Protein AF-A0A1F8LY99-F1 (afdb_monomer_lite)

Radius of gyration: 20.12 Å; chains: 1; bounding box: 48×46×50 Å

Sequence (246 aa):
MNGVFTAYDRILDEIADFYQKLNTPIHYPDGMVVVIDTIYWGRVRHYSSFMNAIPHLKIQGIEKFSQLLEASRTPGRMKKLAQQTGISAEVLRILKHDIEQWLPKNVALSLLEPIQKYKEHIDQLTHFGIIDQLQMISMGQTPLARDALAQQTGIPFSSIAEIVKCCDFYRTGTNLSHIRSRIYYEMGLDTWQKWADSTAEGIIAKFADYVHIHNLETVRLIPWPREVRNGIEWARLHLGIFKVEW

pLDDT: mean 93.56, std 6.12, range [52.03, 98.56]

Secondary structure (DSSP, 8-state):
--HHHHHH--BGGGHHHHHHHHHS-EE-TTS-EE--TT-SS--GGGHHHHHHHHHHHHHTT--BHHHHHHHHSSHHHHHHHHHHH---HHHHHHHHHHHHHHSPPP-BGGG-GGGGGGHHHHHHHHHTT--BHHHHHHHSSSHHHHHHHHHHH---HHHHHHHHHHHHHTTT---TT-HHHHHHHHTT--SHHHHHTS-HHHHHHHHHHHHHHTT-TTS--PPPHHHHHHHHHHHHHHHTTSPPP-

Structure (mmCIF, N/CA/C/O backbone):
data_AF-A0A1F8LY99-F1
#
_entry.id   AF-A0A1F8LY99-F1
#
loop_
_atom_site.group_PDB
_atom_site.id
_atom_site.type_symbol
_atom_site.label_atom_id
_atom_site.label_alt_id
_atom_site.label_comp_id
_atom_site.label_asym_id
_atom_site.label_entity_id
_atom_site.label_seq_id
_atom_site.pdbx_PDB_ins_code
_atom_site.Cartn_x
_atom_site.Cartn_y
_atom_site.Cartn_z
_atom_site.occupancy
_atom_site.B_iso_or_equiv
_atom_site.auth_seq_id
_atom_site.auth_comp_id
_atom_site.auth_asym_id
_atom_site.auth_atom_id
_atom_site.pdbx_PDB_model_num
ATOM 1 N N . MET A 1 1 ? -9.019 -16.131 -1.651 1.00 52.03 1 MET A N 1
ATOM 2 C CA . MET A 1 1 ? -8.826 -15.212 -0.504 1.00 52.03 1 MET A CA 1
ATOM 3 C C . MET A 1 1 ? -7.647 -14.314 -0.845 1.00 52.03 1 MET A C 1
ATOM 5 O O . MET A 1 1 ? -6.666 -14.830 -1.359 1.00 52.03 1 MET A O 1
ATOM 9 N N . ASN A 1 2 ? -7.760 -12.997 -0.677 1.00 82.69 2 ASN A N 1
ATOM 10 C CA . ASN A 1 2 ? -6.724 -12.050 -1.098 1.00 82.69 2 ASN A CA 1
ATOM 11 C C . ASN A 1 2 ? -5.617 -11.982 -0.030 1.00 82.69 2 ASN A C 1
ATOM 13 O O . ASN A 1 2 ? -5.828 -11.400 1.038 1.00 82.69 2 ASN A O 1
ATOM 17 N N . GLY A 1 3 ? -4.475 -12.627 -0.293 1.00 86.75 3 GLY A N 1
ATOM 18 C CA . GLY A 1 3 ? -3.369 -12.730 0.664 1.00 86.75 3 GLY A CA 1
ATOM 19 C C . GLY A 1 3 ? -2.783 -11.370 1.036 1.00 86.75 3 GLY A C 1
ATOM 20 O O . GLY A 1 3 ? -2.481 -11.137 2.205 1.00 86.75 3 GLY A O 1
ATOM 21 N N . VAL A 1 4 ? -2.729 -10.440 0.076 1.00 90.88 4 VAL A N 1
ATOM 22 C CA . VAL A 1 4 ? -2.263 -9.071 0.323 1.00 90.88 4 VAL A CA 1
ATOM 23 C C . VAL A 1 4 ? -3.212 -8.358 1.275 1.00 90.88 4 VAL A C 1
ATOM 25 O O . VAL A 1 4 ? -2.774 -7.933 2.331 1.00 90.88 4 VAL A O 1
ATOM 28 N N . PHE A 1 5 ? -4.512 -8.280 0.978 1.00 93.38 5 PHE A N 1
ATOM 29 C CA . PHE A 1 5 ? -5.468 -7.608 1.871 1.00 93.38 5 PHE A CA 1
ATOM 30 C C . PHE A 1 5 ? -5.433 -8.197 3.290 1.00 93.38 5 PHE A C 1
ATOM 32 O O . PHE A 1 5 ? -5.402 -7.460 4.272 1.00 93.38 5 PHE A O 1
ATOM 39 N N . THR A 1 6 ? -5.353 -9.527 3.395 1.00 93.81 6 THR A N 1
ATOM 40 C CA . THR A 1 6 ? -5.281 -10.235 4.683 1.00 93.81 6 THR A CA 1
ATOM 41 C C . THR A 1 6 ? -4.052 -9.830 5.501 1.00 93.81 6 THR A C 1
ATOM 43 O O . THR A 1 6 ? -4.165 -9.677 6.712 1.00 93.81 6 THR A O 1
ATOM 46 N N . ALA A 1 7 ? -2.899 -9.609 4.862 1.00 93.88 7 ALA A N 1
ATOM 47 C CA . ALA A 1 7 ? -1.680 -9.171 5.545 1.00 93.88 7 ALA A CA 1
ATOM 48 C C . ALA A 1 7 ? -1.777 -7.736 6.106 1.00 93.88 7 ALA A C 1
ATOM 50 O O . ALA A 1 7 ? -1.091 -7.398 7.068 1.00 93.88 7 ALA A O 1
ATOM 51 N N . TYR A 1 8 ? -2.628 -6.887 5.523 1.00 94.12 8 TYR A N 1
ATOM 52 C CA . TYR A 1 8 ? -2.838 -5.504 5.974 1.00 94.12 8 TYR A CA 1
ATOM 53 C C . TYR A 1 8 ? -3.960 -5.387 7.001 1.00 94.12 8 TYR A C 1
ATOM 55 O O . TYR A 1 8 ? -3.977 -4.427 7.776 1.00 94.12 8 TYR A O 1
ATOM 63 N N . ASP A 1 9 ? -4.885 -6.348 6.998 1.00 95.88 9 ASP A N 1
ATOM 64 C CA . ASP A 1 9 ? -6.026 -6.422 7.900 1.00 95.88 9 ASP A CA 1
ATOM 65 C C . ASP A 1 9 ? -5.617 -6.923 9.293 1.00 95.88 9 ASP A C 1
ATOM 67 O O . ASP A 1 9 ? -5.847 -8.074 9.679 1.00 95.88 9 ASP A O 1
ATOM 71 N N . ARG A 1 10 ? -4.964 -6.023 10.031 1.00 94.69 10 ARG A N 1
ATOM 72 C CA . ARG A 1 10 ? -4.451 -6.250 11.383 1.00 94.69 10 ARG A CA 1
ATOM 73 C C . ARG A 1 10 ? -5.569 -6.459 12.397 1.00 94.69 10 ARG A C 1
ATOM 75 O O . ARG A 1 10 ? -6.692 -5.971 12.236 1.00 94.69 10 ARG A O 1
ATOM 82 N N . ILE A 1 11 ? -5.223 -7.145 13.481 1.00 96.75 11 ILE A N 1
ATOM 83 C CA . ILE A 1 11 ? -6.073 -7.230 14.668 1.00 96.75 11 ILE A CA 1
ATOM 84 C C . ILE A 1 11 ? -6.040 -5.904 15.441 1.00 96.75 11 ILE A C 1
ATOM 86 O O . ILE A 1 11 ? -5.027 -5.208 15.469 1.00 96.75 11 ILE A O 1
ATOM 90 N N . LEU A 1 12 ? -7.146 -5.548 16.091 1.00 95.25 12 LEU A N 1
ATOM 91 C CA . LEU A 1 12 ? -7.278 -4.296 16.840 1.00 95.25 12 LEU A CA 1
ATOM 92 C C . LEU A 1 12 ? -6.362 -4.225 18.064 1.00 95.25 12 LEU A C 1
ATOM 94 O O . LEU A 1 12 ? -5.997 -3.127 18.469 1.00 95.25 12 LEU A O 1
ATOM 98 N N . ASP A 1 13 ? -5.957 -5.366 18.623 1.00 94.38 13 ASP A N 1
ATOM 99 C CA . ASP A 1 13 ? -5.015 -5.399 19.748 1.00 94.38 13 ASP A CA 1
ATOM 100 C C . ASP A 1 13 ? -3.638 -4.808 19.364 1.00 94.38 13 ASP A C 1
ATOM 102 O O . ASP A 1 13 ? -2.943 -4.266 20.217 1.00 94.38 13 ASP A O 1
ATOM 106 N N . GLU A 1 14 ? -3.274 -4.816 18.075 1.00 93.00 14 GLU A N 1
ATOM 107 C CA . GLU A 1 14 ? -2.018 -4.240 17.565 1.00 93.00 14 GLU A CA 1
ATOM 108 C C . GLU A 1 14 ? -2.089 -2.724 17.316 1.00 93.00 14 GLU A C 1
ATOM 110 O O . GLU A 1 14 ? -1.134 -2.137 16.805 1.00 93.00 14 GLU A O 1
ATOM 115 N N . ILE A 1 15 ? -3.209 -2.053 17.608 1.00 90.44 15 ILE A N 1
ATOM 116 C CA . ILE A 1 15 ? -3.403 -0.678 17.132 1.00 90.44 15 ILE A CA 1
ATOM 117 C C . ILE A 1 15 ? -2.407 0.321 17.734 1.00 90.44 15 ILE A C 1
ATOM 119 O O . ILE A 1 15 ? -1.986 1.257 17.054 1.00 90.44 15 ILE A O 1
ATOM 123 N N . ALA A 1 16 ? -2.011 0.130 18.995 1.00 86.50 16 ALA A N 1
ATOM 124 C CA . ALA A 1 16 ? -1.034 0.995 19.647 1.00 86.50 16 ALA A CA 1
ATOM 125 C C . ALA A 1 16 ? 0.344 0.838 19.004 1.00 86.50 16 ALA A C 1
ATOM 127 O O . ALA A 1 16 ? 0.941 1.840 18.615 1.00 86.50 16 ALA A O 1
ATOM 128 N N . ASP A 1 17 ? 0.797 -0.401 18.812 1.00 88.56 17 ASP A N 1
ATOM 129 C CA . ASP A 1 17 ? 2.066 -0.710 18.148 1.00 88.56 17 ASP A CA 1
ATOM 130 C C . ASP A 1 17 ? 2.073 -0.195 16.707 1.00 88.56 17 ASP A C 1
ATOM 132 O O . ASP A 1 17 ? 3.058 0.382 16.239 1.00 88.56 17 ASP A O 1
ATOM 136 N N . PHE A 1 18 ? 0.944 -0.339 16.013 1.00 90.31 18 PHE A N 1
ATOM 137 C CA . PHE A 1 18 ? 0.730 0.193 14.676 1.00 90.31 18 PHE A CA 1
ATOM 138 C C . PHE A 1 18 ? 0.925 1.715 14.628 1.00 90.31 18 PHE A C 1
ATOM 140 O O . PHE A 1 18 ? 1.755 2.206 13.857 1.00 90.31 18 PHE A O 1
ATOM 147 N N . TYR A 1 19 ? 0.227 2.469 15.481 1.00 90.19 19 TYR A N 1
ATOM 148 C CA . TYR A 1 19 ? 0.382 3.921 15.535 1.00 90.19 19 TYR A CA 1
ATOM 149 C C . TYR A 1 19 ? 1.763 4.348 16.036 1.00 90.19 19 TYR A C 1
ATOM 151 O O . TYR A 1 19 ? 2.316 5.328 15.536 1.00 90.19 19 TYR A O 1
ATOM 159 N N . GLN A 1 20 ? 2.344 3.640 17.006 1.00 88.00 20 GLN A N 1
ATOM 160 C CA . GLN A 1 20 ? 3.686 3.919 17.508 1.00 88.00 20 GLN A CA 1
ATOM 161 C C . GLN A 1 20 ? 4.718 3.767 16.397 1.00 88.00 20 GLN A C 1
ATOM 163 O O . GLN A 1 20 ? 5.524 4.676 16.199 1.00 88.00 20 GLN A O 1
ATOM 168 N N . LYS A 1 21 ? 4.657 2.681 15.622 1.00 89.12 21 LYS A N 1
ATOM 169 C CA . LYS A 1 21 ? 5.554 2.462 14.487 1.00 89.12 21 LYS A CA 1
ATOM 170 C C . LYS A 1 21 ? 5.445 3.591 13.463 1.00 89.12 21 LYS A C 1
ATOM 172 O O . LYS A 1 21 ? 6.465 4.100 13.014 1.00 89.12 21 LYS A O 1
ATOM 177 N N . LEU A 1 22 ? 4.225 4.009 13.128 1.00 89.00 22 LEU A N 1
ATOM 178 C CA . LEU A 1 22 ? 3.990 5.048 12.123 1.00 89.00 22 LEU A CA 1
ATOM 179 C C . LEU A 1 22 ? 4.367 6.458 12.586 1.00 89.00 22 LEU A C 1
ATOM 181 O O . LEU A 1 22 ? 4.833 7.252 11.775 1.00 89.00 22 LEU A O 1
ATOM 185 N N . ASN A 1 23 ? 4.209 6.766 13.875 1.00 88.94 23 ASN A N 1
ATOM 186 C CA . ASN A 1 23 ? 4.571 8.065 14.448 1.00 88.94 23 ASN A CA 1
ATOM 187 C C . ASN A 1 23 ? 6.040 8.149 14.908 1.00 88.94 23 ASN A C 1
ATOM 189 O O . ASN A 1 23 ? 6.459 9.214 15.361 1.00 88.94 23 ASN A O 1
ATOM 193 N N . THR A 1 24 ? 6.818 7.062 14.828 1.00 90.12 24 THR A N 1
ATOM 194 C CA . THR A 1 24 ? 8.233 7.067 15.233 1.00 90.12 24 THR A CA 1
ATOM 195 C C . THR A 1 24 ? 9.056 7.876 14.225 1.00 90.12 24 THR A C 1
ATOM 197 O O . THR A 1 24 ? 9.066 7.521 13.044 1.00 90.12 24 THR A O 1
ATOM 200 N N . PRO A 1 25 ? 9.753 8.950 14.646 1.00 92.62 25 PRO A N 1
ATOM 201 C CA . PRO A 1 25 ? 10.587 9.725 13.738 1.00 92.62 25 PRO A CA 1
ATOM 202 C C . PRO A 1 25 ? 11.791 8.927 13.232 1.00 92.62 25 PRO A C 1
ATOM 204 O O . PRO A 1 25 ? 12.480 8.254 13.997 1.00 92.62 25 PRO A O 1
ATOM 207 N N . ILE A 1 26 ? 12.073 9.055 11.939 1.00 94.25 26 ILE A N 1
ATOM 208 C CA . ILE A 1 26 ? 13.236 8.477 11.267 1.00 94.25 26 ILE A CA 1
ATOM 209 C C . ILE A 1 26 ? 14.220 9.610 10.989 1.00 94.25 26 ILE A C 1
ATOM 211 O O . ILE A 1 26 ? 13.888 10.580 10.302 1.00 94.25 26 ILE A O 1
ATOM 215 N N . HIS A 1 27 ? 15.424 9.487 11.545 1.00 95.12 27 HIS A N 1
ATOM 216 C CA . HIS A 1 27 ? 16.484 10.486 11.448 1.00 95.12 27 HIS A CA 1
ATOM 217 C C . HIS A 1 27 ? 17.472 10.114 10.346 1.00 95.12 27 HIS A C 1
ATOM 219 O O . HIS A 1 27 ? 18.044 9.025 10.357 1.00 95.12 27 HIS A O 1
ATOM 225 N N . TYR A 1 28 ? 17.694 11.038 9.417 1.00 93.75 28 TYR A N 1
ATOM 226 C CA . TYR A 1 28 ? 18.681 10.895 8.354 1.00 93.75 28 TYR A CA 1
ATOM 227 C C . TYR A 1 28 ? 20.009 11.575 8.734 1.00 93.75 28 TYR A C 1
ATOM 229 O O . TYR A 1 28 ? 20.002 12.525 9.523 1.00 93.75 28 TYR A O 1
ATOM 237 N N . PRO A 1 29 ? 21.156 11.134 8.169 1.00 92.69 29 PRO A N 1
ATOM 238 C CA . PRO A 1 29 ? 22.475 11.692 8.494 1.00 92.69 29 PRO A CA 1
ATOM 239 C C . PRO A 1 29 ? 22.625 13.198 8.240 1.00 92.69 29 PRO A C 1
ATOM 241 O O . PRO A 1 29 ? 23.451 13.847 8.872 1.00 92.69 29 PRO A O 1
ATOM 244 N N . ASP A 1 30 ? 21.823 13.762 7.337 1.00 92.56 30 ASP A N 1
ATOM 245 C CA . ASP A 1 30 ? 21.803 15.193 7.018 1.00 92.56 30 ASP A CA 1
ATOM 246 C C . ASP A 1 30 ? 20.911 16.025 7.960 1.00 92.56 30 ASP A C 1
ATOM 248 O O . ASP A 1 30 ? 20.670 17.206 7.713 1.00 92.56 30 ASP A O 1
ATOM 252 N N . GLY A 1 31 ? 20.396 15.415 9.030 1.00 93.69 31 GLY A N 1
ATOM 253 C CA . GLY A 1 31 ? 19.537 16.062 10.019 1.00 93.69 31 GLY A CA 1
ATOM 254 C C . GLY A 1 31 ? 18.057 16.119 9.635 1.00 93.69 31 GLY A C 1
ATOM 255 O O . GLY A 1 31 ? 17.246 16.588 10.436 1.00 93.69 31 GLY A O 1
ATOM 256 N N . MET A 1 32 ? 17.662 15.631 8.453 1.00 93.12 32 MET A N 1
ATOM 257 C CA . MET A 1 32 ? 16.246 15.549 8.100 1.00 93.12 32 MET A CA 1
ATOM 258 C C . MET A 1 32 ? 15.526 14.505 8.957 1.00 93.12 32 MET A C 1
ATOM 260 O O . MET A 1 32 ? 16.026 13.403 9.185 1.00 93.12 32 MET A O 1
ATOM 264 N N . VAL A 1 33 ? 14.303 14.838 9.366 1.00 92.75 33 VAL A N 1
ATOM 265 C CA . VAL A 1 33 ? 13.418 13.937 10.104 1.00 92.75 33 VAL A CA 1
ATOM 266 C C . VAL A 1 33 ? 12.170 13.654 9.276 1.00 92.75 33 VAL A C 1
ATOM 268 O O . VAL A 1 33 ? 11.506 14.575 8.788 1.00 92.75 33 VAL A O 1
ATOM 271 N N . VAL A 1 34 ? 11.848 12.374 9.123 1.00 91.75 34 VAL A N 1
ATOM 272 C CA . VAL A 1 34 ? 10.647 11.902 8.427 1.00 91.75 34 VAL A CA 1
ATOM 273 C C . VAL A 1 34 ? 9.779 11.111 9.399 1.00 91.75 34 VAL A C 1
ATOM 275 O O . VAL A 1 34 ? 10.283 10.383 10.245 1.00 91.75 34 VAL A O 1
ATOM 278 N N . VAL A 1 35 ? 8.467 11.266 9.270 1.00 88.44 35 VAL A N 1
ATOM 279 C CA . VAL A 1 35 ? 7.458 10.408 9.896 1.00 88.44 35 VAL A CA 1
ATOM 280 C C . VAL A 1 35 ? 6.634 9.835 8.750 1.00 88.44 35 VAL A C 1
ATOM 282 O O . VAL A 1 35 ? 6.436 10.516 7.742 1.00 88.44 35 VAL A O 1
ATOM 285 N N . ILE A 1 36 ? 6.209 8.581 8.871 1.00 84.81 36 ILE A N 1
ATOM 286 C CA . ILE A 1 36 ? 5.456 7.891 7.826 1.00 84.81 36 ILE A CA 1
ATOM 287 C C . ILE A 1 36 ? 4.045 8.520 7.759 1.00 84.81 36 ILE A C 1
ATOM 289 O O . ILE A 1 36 ? 3.140 8.183 8.517 1.00 84.81 36 ILE A O 1
ATOM 293 N N . ASP A 1 37 ? 3.888 9.506 6.872 1.00 65.56 37 ASP A N 1
ATOM 294 C CA . ASP A 1 37 ? 2.869 10.573 6.952 1.00 65.56 37 ASP A CA 1
ATOM 295 C C . ASP A 1 37 ? 1.441 10.198 6.449 1.00 65.56 37 ASP A C 1
ATOM 297 O O . ASP A 1 37 ? 0.676 11.095 6.102 1.00 65.56 37 ASP A O 1
ATOM 301 N N . THR A 1 38 ? 1.010 8.924 6.382 1.00 60.41 38 THR A N 1
AT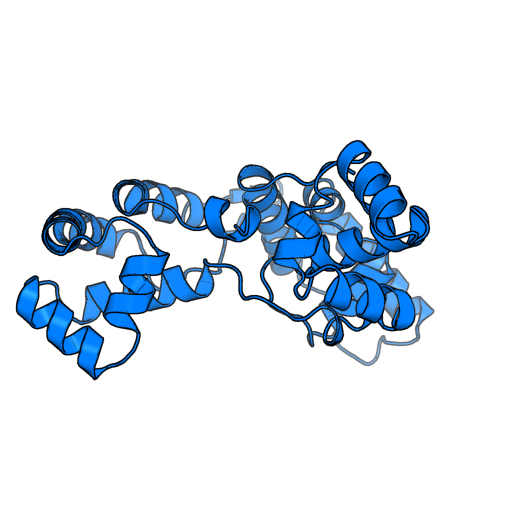OM 302 C CA . THR A 1 38 ? -0.381 8.621 5.914 1.00 60.41 38 THR A CA 1
ATOM 303 C C . THR A 1 38 ? -1.452 8.749 6.983 1.00 60.41 38 THR A C 1
ATOM 305 O O . THR A 1 38 ? -2.633 8.862 6.656 1.00 60.41 38 THR A O 1
ATOM 308 N N . ILE A 1 39 ? -1.063 8.724 8.254 1.00 65.19 39 ILE A N 1
ATOM 309 C CA . ILE A 1 39 ? -1.994 8.745 9.373 1.00 65.19 39 ILE A CA 1
ATOM 310 C C . ILE A 1 39 ? -1.968 10.126 10.007 1.00 65.19 39 ILE A C 1
ATOM 312 O O . ILE A 1 39 ? -1.064 10.493 10.762 1.00 65.19 39 ILE A O 1
ATOM 316 N N . TYR A 1 40 ? -2.983 10.916 9.677 1.00 68.38 40 TYR A N 1
ATOM 317 C CA . TYR A 1 40 ? -3.027 12.313 10.078 1.00 68.38 40 TYR A CA 1
ATOM 318 C C . TYR A 1 40 ? -3.478 12.486 11.529 1.00 68.38 40 TYR A C 1
ATOM 320 O O . TYR A 1 40 ? -2.995 13.401 12.209 1.00 68.38 40 TYR A O 1
ATOM 328 N N . TRP A 1 41 ? -4.408 11.648 12.003 1.00 83.12 41 TRP A N 1
ATOM 329 C CA . TRP A 1 41 ? -5.175 11.943 13.217 1.00 83.12 41 TRP A CA 1
ATOM 330 C C . TRP A 1 41 ? -4.800 11.074 14.418 1.00 83.12 41 TRP A C 1
ATOM 332 O O . TRP A 1 41 ? -4.810 11.573 15.546 1.00 83.12 41 TRP A O 1
ATOM 342 N N . GLY A 1 42 ? -4.401 9.821 14.209 1.00 82.25 42 GLY A N 1
ATOM 343 C CA . GLY A 1 42 ? -3.909 8.934 15.258 1.00 82.25 42 GLY A CA 1
ATOM 344 C C . GLY A 1 42 ? -2.549 9.353 15.803 1.00 82.25 42 GLY A C 1
ATOM 345 O O . GLY A 1 42 ? -1.501 8.888 15.364 1.00 82.25 42 GLY A O 1
ATOM 346 N N . ARG A 1 43 ? -2.573 10.257 16.783 1.00 84.81 43 ARG A N 1
ATOM 347 C CA . ARG A 1 43 ? -1.398 10.782 17.494 1.00 84.81 43 ARG A CA 1
ATOM 348 C C . ARG A 1 43 ? -1.316 10.222 18.908 1.00 84.81 43 ARG A C 1
ATOM 350 O O . ARG A 1 43 ? -2.329 9.807 19.464 1.00 84.81 43 ARG A O 1
ATOM 357 N N . VAL A 1 44 ? -0.135 10.332 19.522 1.00 85.44 44 VAL A N 1
ATOM 358 C CA . VAL A 1 44 ? 0.162 9.859 20.893 1.00 85.44 44 VAL A CA 1
ATOM 359 C C . VAL A 1 44 ? -0.910 10.271 21.910 1.00 85.44 44 VAL A C 1
ATOM 361 O O . VAL A 1 44 ? -1.325 9.463 22.735 1.00 85.44 44 VAL A O 1
ATOM 364 N N . ARG A 1 45 ? -1.444 11.496 21.803 1.00 88.31 45 ARG A N 1
ATOM 365 C CA . ARG A 1 45 ? -2.509 12.002 22.691 1.00 88.31 45 ARG A CA 1
ATOM 366 C C . ARG A 1 45 ? -3.803 11.172 22.685 1.00 88.31 45 ARG A C 1
ATOM 368 O O . ARG A 1 45 ? -4.576 11.268 23.628 1.00 88.31 45 ARG A O 1
ATOM 375 N N . HIS A 1 46 ? -4.056 10.390 21.635 1.00 90.00 46 HIS A N 1
ATOM 376 C CA . HIS A 1 46 ? -5.256 9.565 21.490 1.00 90.00 46 HIS A CA 1
ATOM 377 C C . HIS A 1 46 ? -5.030 8.096 21.883 1.00 90.00 46 HIS A C 1
ATOM 379 O O . HIS A 1 46 ? -5.998 7.343 21.962 1.00 90.00 46 HIS A O 1
ATOM 385 N N . TYR A 1 47 ? -3.792 7.673 22.175 1.00 89.94 47 TYR A N 1
ATOM 386 C CA . TYR A 1 47 ? -3.465 6.255 22.386 1.00 89.94 47 TYR A CA 1
ATOM 387 C C . TYR A 1 47 ? -4.229 5.641 23.556 1.00 89.94 47 TYR A C 1
ATOM 389 O O . TYR A 1 47 ? -4.795 4.562 23.416 1.00 89.94 47 TYR A O 1
ATOM 397 N N . SER A 1 48 ? -4.325 6.349 24.683 1.00 91.94 48 SER A N 1
ATOM 398 C CA . SER A 1 48 ? -5.118 5.888 25.829 1.00 91.94 48 SER A CA 1
ATOM 399 C C . SER A 1 48 ? -6.588 5.677 25.459 1.00 91.94 48 SER A C 1
ATOM 401 O O . SER A 1 48 ? -7.200 4.693 25.863 1.00 91.94 48 SER A O 1
ATOM 403 N N . SER A 1 49 ? -7.147 6.560 24.628 1.00 94.38 49 SER A N 1
ATOM 404 C CA . SER A 1 49 ? -8.529 6.446 24.159 1.00 94.38 49 SER A CA 1
ATOM 405 C C . SER A 1 49 ? -8.719 5.261 23.212 1.00 94.38 49 SER A C 1
ATOM 407 O O . SER A 1 49 ? -9.753 4.601 23.275 1.00 94.38 49 SER A O 1
ATOM 409 N N . PHE A 1 50 ? -7.728 4.956 22.370 1.00 93.75 50 PHE A N 1
ATOM 410 C CA . PHE A 1 50 ? -7.754 3.771 21.510 1.00 93.75 50 PHE A CA 1
ATOM 411 C C . PHE A 1 50 ? -7.690 2.486 22.331 1.00 93.75 50 PHE A C 1
ATOM 413 O O . PHE A 1 50 ? -8.528 1.608 22.145 1.00 93.75 50 PHE A O 1
ATOM 420 N N . MET A 1 51 ? -6.769 2.410 23.294 1.00 94.12 51 MET A N 1
ATOM 421 C CA . MET A 1 51 ? -6.627 1.236 24.159 1.00 94.12 51 MET A CA 1
ATOM 422 C C . MET A 1 51 ? -7.880 0.976 24.991 1.00 94.12 51 MET A C 1
ATOM 424 O O . MET A 1 51 ? -8.311 -0.167 25.112 1.00 94.12 51 MET A O 1
ATOM 428 N N . ASN A 1 52 ? -8.522 2.035 25.485 1.00 95.94 52 ASN A N 1
ATOM 429 C CA . ASN A 1 52 ? -9.792 1.913 26.195 1.00 95.94 52 ASN A CA 1
ATOM 430 C C . ASN A 1 52 ? -10.943 1.478 25.274 1.00 95.94 52 ASN A C 1
ATOM 432 O O . ASN A 1 52 ? -11.867 0.817 25.732 1.00 95.94 52 ASN A O 1
ATOM 436 N N . ALA A 1 53 ? -10.906 1.823 23.984 1.00 96.12 53 ALA A N 1
ATOM 437 C CA . ALA A 1 53 ? -11.951 1.469 23.026 1.00 96.12 53 ALA A CA 1
ATOM 438 C C . ALA A 1 53 ? -11.917 -0.011 22.599 1.00 96.12 53 ALA A C 1
ATOM 440 O O . ALA A 1 53 ? -12.977 -0.593 22.360 1.00 96.12 53 ALA A O 1
ATOM 441 N N . ILE A 1 54 ? -10.731 -0.630 22.512 1.00 96.06 54 ILE A N 1
ATOM 442 C CA . ILE A 1 54 ? -10.560 -1.995 21.979 1.00 96.06 54 ILE A CA 1
ATOM 443 C C . ILE A 1 54 ? -11.453 -3.032 22.6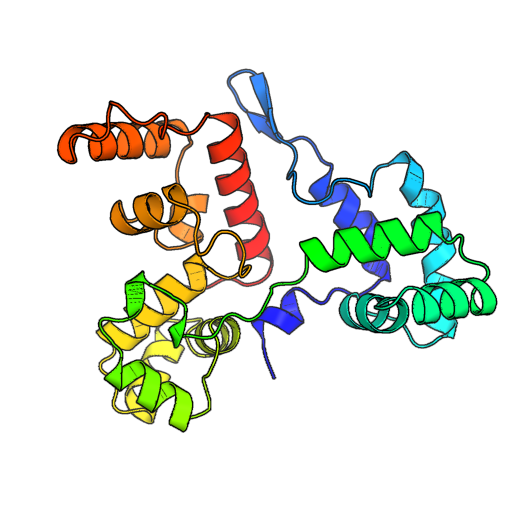83 1.00 96.06 54 ILE A C 1
ATOM 445 O O . ILE A 1 54 ? -12.184 -3.729 21.977 1.00 96.06 54 ILE A O 1
ATOM 449 N N . PRO A 1 55 ? -11.482 -3.147 24.029 1.00 97.56 55 PRO A N 1
ATOM 450 C CA . PRO A 1 55 ? -12.317 -4.151 24.689 1.00 97.56 55 PRO A CA 1
ATOM 451 C C . PRO A 1 55 ? -13.804 -4.017 24.337 1.00 97.56 55 PRO A C 1
ATOM 453 O O . PRO A 1 55 ? -14.481 -5.018 24.105 1.00 97.56 55 PRO A O 1
ATOM 456 N N . HIS A 1 56 ? -14.310 -2.785 24.225 1.00 97.81 56 HIS A N 1
ATOM 457 C CA . HIS A 1 56 ? -15.705 -2.528 23.864 1.00 97.81 56 HIS A CA 1
ATOM 458 C C . HIS A 1 56 ? -16.015 -2.903 22.410 1.00 97.81 56 HIS A C 1
ATOM 460 O O . HIS A 1 56 ? -17.107 -3.397 22.132 1.00 97.81 56 HIS A O 1
ATOM 466 N N . LEU A 1 57 ? -15.061 -2.715 21.493 1.00 97.75 57 LEU A N 1
ATOM 467 C CA . LEU A 1 57 ? -15.181 -3.172 20.105 1.00 97.75 57 LEU A CA 1
ATOM 468 C C . LEU A 1 57 ? -15.194 -4.706 20.022 1.00 97.75 57 LEU A C 1
ATOM 470 O O . LEU A 1 57 ? -16.047 -5.270 19.335 1.00 97.75 57 LEU A O 1
ATOM 474 N N . LYS A 1 58 ? -14.336 -5.385 20.791 1.00 97.38 58 LYS A N 1
A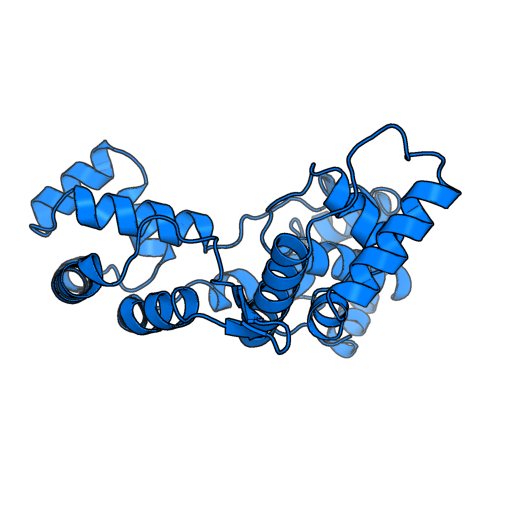TOM 475 C CA . LYS A 1 58 ? -14.264 -6.856 20.823 1.00 97.38 58 LYS A CA 1
ATOM 476 C C . LYS A 1 58 ? -15.544 -7.497 21.356 1.00 97.38 58 LYS A C 1
ATOM 478 O O . LYS A 1 58 ? -15.989 -8.499 20.809 1.00 97.38 58 LYS A O 1
ATOM 483 N N . ILE A 1 59 ? -16.206 -6.884 22.343 1.00 97.50 59 ILE A N 1
ATOM 484 C CA . ILE A 1 59 ? -17.534 -7.329 22.815 1.00 97.50 59 ILE A CA 1
ATOM 485 C C . ILE A 1 59 ? -18.576 -7.311 21.679 1.00 97.50 59 ILE A C 1
ATOM 487 O O . ILE A 1 59 ? -19.500 -8.120 21.681 1.00 97.50 59 ILE A O 1
ATOM 491 N N . GLN A 1 60 ? -18.424 -6.427 20.687 1.00 97.12 60 GLN A N 1
ATOM 492 C CA . GLN A 1 60 ? -19.283 -6.382 19.495 1.00 97.12 60 GLN A CA 1
ATOM 493 C C . GLN A 1 60 ? -18.827 -7.337 18.373 1.00 97.12 60 GLN A C 1
ATOM 495 O O . GLN A 1 60 ? -19.362 -7.269 17.267 1.00 97.12 60 GLN A O 1
ATOM 500 N N . GLY A 1 61 ? -17.838 -8.202 18.621 1.00 97.38 61 GLY A N 1
ATOM 501 C CA . GLY A 1 61 ? -17.255 -9.095 17.615 1.00 97.38 61 GLY A CA 1
ATOM 502 C C . GLY A 1 61 ? -16.381 -8.379 16.580 1.00 97.38 61 GLY A C 1
ATOM 503 O O . GLY A 1 61 ? -16.151 -8.912 15.497 1.00 97.38 61 GLY A O 1
ATOM 504 N N . ILE A 1 62 ? -15.927 -7.158 16.881 1.00 98.19 62 ILE A N 1
ATOM 505 C CA . ILE A 1 62 ? -15.020 -6.393 16.025 1.00 98.19 62 ILE A CA 1
ATOM 506 C C . ILE A 1 62 ? -13.600 -6.624 16.539 1.00 98.19 62 ILE A C 1
ATOM 508 O O . ILE A 1 62 ? -13.217 -6.105 17.584 1.00 98.19 62 ILE A O 1
ATOM 512 N N . GLU A 1 63 ? -12.824 -7.399 15.792 1.00 97.62 63 GLU A N 1
ATOM 513 C CA . GLU A 1 63 ? -11.459 -7.803 16.141 1.00 97.62 63 GLU A CA 1
ATOM 514 C C . GLU A 1 63 ? -10.417 -7.320 15.136 1.00 97.62 63 GLU A C 1
ATOM 516 O O . GLU A 1 63 ? -9.241 -7.243 15.479 1.00 97.62 63 GLU A O 1
ATOM 521 N N . LYS A 1 64 ? -10.823 -6.977 13.910 1.00 97.94 64 LYS A N 1
ATOM 522 C CA . LYS A 1 64 ? -9.930 -6.552 12.826 1.00 97.94 64 LYS A CA 1
ATOM 523 C C . LYS A 1 64 ? -10.229 -5.155 12.299 1.00 97.94 64 LYS A C 1
ATOM 525 O O . LYS A 1 64 ? -11.330 -4.621 12.455 1.00 97.94 64 LYS A O 1
ATOM 530 N N . PHE A 1 65 ? -9.246 -4.586 11.613 1.00 96.75 65 PHE A N 1
ATOM 531 C CA . PHE A 1 65 ? -9.323 -3.266 10.992 1.00 96.75 65 PHE A CA 1
ATOM 532 C C . PHE A 1 65 ? -10.477 -3.170 9.984 1.00 96.75 65 PHE A C 1
ATOM 534 O O . PHE A 1 65 ? -11.292 -2.247 10.055 1.00 96.75 65 PHE A O 1
ATOM 541 N N . SER A 1 66 ? -10.606 -4.151 9.091 1.00 96.69 66 SER A N 1
ATOM 542 C CA . SER A 1 66 ? -11.674 -4.221 8.088 1.00 96.69 66 SER A CA 1
ATOM 543 C C . SER A 1 66 ? -13.070 -4.273 8.719 1.00 96.69 66 SER A C 1
ATOM 545 O O . SER A 1 66 ? -14.000 -3.614 8.247 1.00 96.69 66 SER A O 1
ATOM 547 N N . GLN A 1 67 ? -13.212 -4.995 9.833 1.00 97.94 67 GLN A N 1
ATOM 548 C CA . GLN A 1 67 ? -14.466 -5.110 10.574 1.00 97.94 67 GLN A CA 1
ATOM 549 C C . GLN A 1 67 ? -14.851 -3.777 11.220 1.00 97.94 67 GLN A C 1
ATOM 551 O O . GLN A 1 67 ? -16.015 -3.379 11.148 1.00 97.94 67 GLN A O 1
ATOM 556 N N . LEU A 1 68 ? -13.886 -3.050 11.797 1.00 97.44 68 LEU A N 1
ATOM 557 C CA . LEU A 1 68 ? -14.135 -1.714 12.337 1.00 97.44 68 LEU A CA 1
ATOM 558 C C . LEU A 1 68 ? -14.539 -0.737 11.228 1.00 97.44 68 LEU A C 1
ATOM 560 O O . LEU A 1 68 ? -15.481 0.042 11.402 1.00 97.44 68 LEU A O 1
ATOM 564 N N . LEU A 1 69 ? -13.875 -0.795 10.071 1.00 96.38 69 LEU A N 1
ATOM 565 C CA . LEU A 1 69 ? -14.217 0.040 8.922 1.00 96.38 69 LEU A CA 1
ATOM 566 C C . LEU A 1 69 ? -15.650 -0.229 8.437 1.00 96.38 69 LEU A C 1
ATOM 568 O O . LEU A 1 69 ? -16.410 0.713 8.219 1.00 96.38 69 LEU A O 1
ATOM 572 N N . GLU A 1 70 ? -16.066 -1.493 8.346 1.00 97.25 70 GLU A N 1
ATOM 573 C CA . GLU A 1 70 ? -17.426 -1.858 7.931 1.00 97.25 70 GLU A CA 1
ATOM 574 C C . GLU A 1 70 ? -18.484 -1.465 8.982 1.00 97.25 70 GLU A C 1
ATOM 576 O O . GLU A 1 70 ? -19.534 -0.895 8.642 1.00 97.25 70 GLU A O 1
ATOM 581 N N . ALA A 1 71 ? -18.192 -1.686 10.268 1.00 97.44 71 ALA A N 1
ATOM 582 C CA . ALA A 1 71 ? -19.054 -1.309 11.390 1.00 97.44 71 ALA A CA 1
ATOM 583 C C . ALA A 1 71 ? -19.224 0.212 11.536 1.00 97.44 71 ALA A C 1
ATOM 585 O O . ALA A 1 71 ? -20.228 0.672 12.075 1.00 97.44 71 ALA A O 1
ATOM 586 N N . SER A 1 72 ? -18.277 1.001 11.024 1.00 97.00 72 SER A N 1
ATOM 587 C CA . SER A 1 72 ? -18.272 2.467 11.101 1.00 97.00 72 SER A CA 1
ATOM 588 C C . SER A 1 72 ? -18.479 3.165 9.747 1.00 97.00 72 SER A C 1
ATOM 590 O O . SER A 1 72 ? -18.452 4.394 9.664 1.00 97.00 72 SER A O 1
ATOM 592 N N . ARG A 1 73 ? -18.736 2.395 8.682 1.00 95.38 73 ARG A N 1
ATOM 593 C CA . ARG A 1 73 ? -18.701 2.831 7.276 1.00 95.38 73 ARG A CA 1
ATOM 594 C C . ARG A 1 73 ? -19.515 4.086 6.967 1.00 95.38 73 ARG A C 1
ATOM 596 O O . ARG A 1 73 ? -19.070 4.932 6.196 1.00 95.38 73 ARG A O 1
ATOM 603 N N . THR A 1 74 ? -20.712 4.203 7.537 1.00 95.81 74 THR A N 1
ATOM 604 C CA . THR A 1 74 ? -21.628 5.329 7.302 1.00 95.81 74 THR A CA 1
ATOM 605 C C . THR A 1 74 ? -21.849 6.136 8.581 1.00 95.81 74 THR A C 1
ATOM 607 O O . THR A 1 74 ? -21.734 5.577 9.675 1.00 95.81 74 THR A O 1
ATOM 610 N N . PRO A 1 75 ? -22.251 7.420 8.493 1.00 95.62 75 PRO A N 1
ATOM 611 C CA . PRO A 1 75 ? -22.549 8.226 9.679 1.00 95.62 75 PRO A CA 1
ATOM 612 C C . PRO A 1 75 ? -23.583 7.584 10.618 1.00 95.62 75 PRO A C 1
ATOM 614 O O . PRO A 1 75 ? -23.438 7.639 11.838 1.00 95.62 75 PRO A O 1
ATOM 617 N N . GLY A 1 76 ? -24.605 6.922 10.061 1.00 97.19 76 GLY A N 1
ATOM 618 C CA . GLY A 1 76 ? -25.619 6.213 10.846 1.00 97.19 76 GLY A CA 1
ATOM 619 C C . GLY A 1 76 ? -25.058 4.994 11.585 1.00 97.19 76 GLY A C 1
ATOM 620 O O . GLY A 1 76 ? -25.334 4.813 12.770 1.00 97.19 76 GLY A O 1
ATOM 621 N N . ARG A 1 77 ? -24.222 4.191 10.914 1.00 97.44 77 ARG A N 1
ATOM 622 C CA . ARG A 1 77 ? -23.543 3.044 11.535 1.00 97.44 77 ARG A CA 1
ATOM 623 C C . ARG A 1 77 ? -22.561 3.477 12.621 1.00 97.44 77 ARG A C 1
ATOM 625 O O . ARG A 1 77 ? -22.596 2.930 13.715 1.00 97.44 77 ARG A O 1
ATOM 632 N N . MET A 1 78 ? -21.787 4.528 12.358 1.00 97.56 78 MET A N 1
ATOM 633 C CA . MET A 1 78 ? -20.893 5.154 13.333 1.00 97.56 78 MET A CA 1
ATOM 634 C C . MET A 1 78 ? -21.642 5.588 14.600 1.00 97.56 78 MET A C 1
ATOM 636 O O . MET A 1 78 ? -21.223 5.274 15.712 1.00 97.56 78 MET A O 1
ATOM 640 N N . LYS A 1 79 ? -22.781 6.279 14.441 1.00 97.50 79 LYS A N 1
ATOM 641 C CA . LYS A 1 79 ? -23.621 6.711 15.567 1.00 97.50 79 LYS A CA 1
ATOM 642 C C . LYS A 1 79 ? -24.129 5.519 16.378 1.00 97.50 79 LYS A C 1
ATOM 644 O O . LYS A 1 79 ? -24.082 5.560 17.604 1.00 97.50 79 LYS A O 1
ATOM 649 N N . LYS A 1 80 ? -24.590 4.463 15.702 1.00 97.69 80 LYS A N 1
ATOM 650 C CA . LYS A 1 80 ? -25.049 3.232 16.354 1.00 97.69 80 LYS A CA 1
ATOM 651 C C . LYS A 1 80 ? -23.917 2.563 17.140 1.00 97.69 80 LYS A C 1
ATOM 653 O O . LYS A 1 80 ? -24.117 2.220 18.300 1.00 97.69 80 LYS A O 1
ATOM 658 N N . LEU A 1 81 ? -22.729 2.445 16.546 1.00 98.00 81 LEU A N 1
ATOM 659 C CA . LEU A 1 81 ? -21.564 1.852 17.200 1.00 98.00 81 LEU A CA 1
ATOM 660 C C . LEU A 1 81 ? -21.157 2.641 18.450 1.00 98.00 81 LEU A C 1
ATOM 662 O O . LEU A 1 81 ? -20.946 2.043 19.501 1.00 98.00 81 LEU A O 1
ATOM 666 N N . ALA A 1 82 ? -21.127 3.975 18.369 1.00 98.12 82 ALA A N 1
ATOM 667 C CA . ALA A 1 82 ? -20.865 4.843 19.519 1.00 98.12 82 ALA A CA 1
ATOM 668 C C . ALA A 1 82 ? -21.886 4.626 20.650 1.00 98.12 82 ALA A C 1
ATOM 670 O O . ALA A 1 82 ? -21.508 4.498 21.810 1.00 98.12 82 ALA A O 1
ATOM 671 N N . GLN A 1 83 ? -23.178 4.524 20.317 1.00 97.62 83 GLN A N 1
ATOM 672 C CA . GLN A 1 83 ? -24.239 4.262 21.298 1.00 97.62 83 GLN A CA 1
ATOM 673 C C . GLN A 1 83 ? -24.106 2.884 21.960 1.00 97.62 83 GLN A C 1
ATOM 675 O O . GLN A 1 83 ? -24.343 2.763 23.155 1.00 97.62 83 GLN A O 1
ATOM 680 N N . GLN A 1 84 ? -23.733 1.854 21.197 1.00 97.31 84 GLN A N 1
ATOM 681 C CA . GLN A 1 84 ? -23.608 0.482 21.701 1.00 97.31 84 GLN A CA 1
ATOM 682 C C . GLN A 1 84 ? -22.359 0.269 22.561 1.00 97.31 84 GLN A C 1
ATOM 684 O O . GLN A 1 84 ? -22.383 -0.526 23.493 1.00 97.31 84 GLN A O 1
ATOM 689 N N . THR A 1 85 ? -21.266 0.953 22.232 1.00 97.69 85 THR A N 1
ATOM 690 C CA . THR A 1 85 ? -19.955 0.740 22.865 1.00 97.69 85 THR A CA 1
ATOM 691 C C . THR A 1 85 ? -19.619 1.780 23.928 1.00 97.69 85 THR A C 1
ATOM 693 O O . THR A 1 85 ? -18.713 1.556 24.723 1.00 97.69 85 THR A O 1
ATOM 696 N N . GLY A 1 86 ? -20.299 2.930 23.927 1.00 97.75 86 GLY A N 1
ATOM 697 C CA . GLY A 1 86 ? -19.927 4.088 24.741 1.00 97.75 86 GLY A CA 1
ATOM 698 C C . GLY A 1 86 ? -18.671 4.820 24.247 1.00 97.75 86 GLY A C 1
ATOM 699 O O . GLY A 1 86 ? -18.251 5.793 24.870 1.00 97.75 86 GLY A O 1
ATOM 700 N N . ILE A 1 87 ? -18.067 4.392 23.131 1.00 97.94 87 ILE A N 1
ATOM 701 C CA . ILE A 1 87 ? -16.871 5.028 22.570 1.00 97.94 87 ILE A CA 1
ATOM 702 C C . ILE A 1 87 ? -17.256 6.378 21.959 1.00 97.94 87 ILE A C 1
ATOM 704 O O . ILE A 1 87 ? -18.268 6.506 21.262 1.00 97.94 87 ILE A O 1
ATOM 708 N N . SER A 1 88 ? -16.425 7.398 22.184 1.00 96.25 88 SER A N 1
ATOM 709 C CA . SER A 1 88 ? -16.679 8.728 21.637 1.00 96.25 88 SER A CA 1
ATOM 710 C C . SER A 1 88 ? -16.674 8.721 20.103 1.00 96.25 88 SER A C 1
ATOM 712 O O . SER A 1 88 ? -15.869 8.054 19.445 1.00 96.25 88 SER A O 1
ATOM 714 N N . ALA A 1 89 ? -17.557 9.529 19.511 1.00 93.50 89 ALA A N 1
ATOM 715 C CA . ALA A 1 89 ? -17.624 9.683 18.059 1.00 93.50 89 ALA A CA 1
ATOM 716 C C . ALA A 1 89 ? -16.316 10.234 17.464 1.00 93.50 89 ALA A C 1
ATOM 718 O O . ALA A 1 89 ? -16.026 9.990 16.297 1.00 93.50 89 ALA A O 1
ATOM 719 N N . GLU A 1 90 ? -15.532 10.980 18.247 1.00 93.81 90 GLU A N 1
ATOM 720 C CA . GLU A 1 90 ? -14.206 11.444 17.844 1.00 93.81 90 GLU A CA 1
ATOM 721 C C . GLU A 1 90 ? -13.239 10.275 17.657 1.00 93.81 90 GLU A C 1
ATOM 723 O O . GLU A 1 90 ? -12.668 10.138 16.577 1.00 93.81 90 GLU A O 1
ATOM 728 N N . VAL A 1 91 ? -13.113 9.401 18.660 1.00 95.25 91 VAL A N 1
ATOM 729 C CA . VAL A 1 91 ? -12.214 8.240 18.614 1.00 95.25 91 VAL A CA 1
ATOM 730 C C . VAL A 1 91 ? -12.558 7.340 17.436 1.00 95.25 91 VAL A C 1
ATOM 732 O O . VAL A 1 91 ? -11.684 7.021 16.634 1.00 95.25 91 VAL A O 1
ATOM 735 N N . LEU A 1 92 ? -13.837 6.994 17.265 1.00 96.75 92 LEU A N 1
ATOM 736 C CA . LEU A 1 92 ? -14.250 6.139 16.152 1.00 96.75 92 LEU A CA 1
ATOM 737 C C . LEU A 1 92 ? -14.004 6.792 14.783 1.00 96.75 92 LEU A C 1
ATOM 739 O O . LEU A 1 92 ? -13.677 6.099 13.821 1.00 96.75 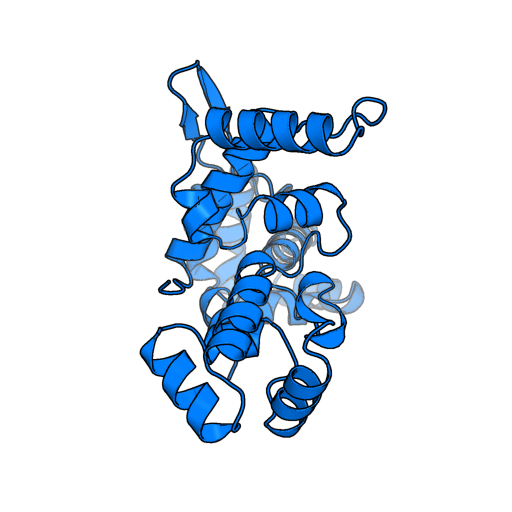92 LEU A O 1
ATOM 743 N N . ARG A 1 93 ? -14.126 8.122 14.678 1.00 95.44 93 ARG A N 1
ATOM 744 C CA . ARG A 1 93 ? -13.832 8.851 13.436 1.00 95.44 93 ARG A CA 1
ATOM 745 C C . ARG A 1 93 ? -12.344 8.811 13.097 1.00 95.44 93 ARG A C 1
ATOM 747 O O . ARG A 1 93 ? -12.021 8.631 11.927 1.00 95.44 93 ARG A O 1
ATOM 754 N N . ILE A 1 94 ? -11.473 8.971 14.096 1.00 94.56 94 ILE A N 1
ATOM 755 C CA . ILE A 1 94 ? -10.019 8.871 13.920 1.00 94.56 94 ILE A CA 1
ATOM 756 C C . ILE A 1 94 ? -9.647 7.465 13.456 1.00 94.56 94 ILE A C 1
ATOM 758 O O . ILE A 1 94 ? -9.052 7.317 12.393 1.00 94.56 94 ILE A O 1
ATOM 762 N N . LEU A 1 95 ? -10.100 6.445 14.188 1.00 95.06 95 LEU A N 1
ATOM 763 C CA . LEU A 1 95 ? -9.833 5.047 13.855 1.00 95.06 95 LEU A CA 1
ATOM 764 C C . LEU A 1 95 ? -10.317 4.701 12.445 1.00 95.06 95 LEU A C 1
ATOM 766 O O . LEU A 1 95 ? -9.556 4.150 11.657 1.00 95.06 95 LEU A O 1
ATOM 770 N N . LYS A 1 96 ? -11.556 5.077 12.095 1.00 95.31 96 LYS A N 1
ATOM 771 C CA . LYS A 1 96 ? -12.094 4.866 10.747 1.00 95.31 96 LYS A CA 1
ATOM 772 C C . LYS A 1 96 ? -11.215 5.522 9.687 1.00 95.31 96 LYS A C 1
ATOM 774 O O . LYS A 1 96 ? -10.875 4.863 8.713 1.00 95.31 96 LYS A O 1
ATOM 779 N N . HIS A 1 97 ? -10.916 6.813 9.845 1.00 93.50 97 HIS A N 1
ATOM 780 C CA . HIS A 1 97 ? -10.147 7.570 8.859 1.00 93.50 97 HIS A CA 1
ATOM 781 C C . HIS A 1 97 ? -8.788 6.915 8.620 1.00 93.50 97 HIS A C 1
ATOM 783 O O . HIS A 1 97 ? -8.432 6.627 7.482 1.00 93.50 97 HIS A O 1
ATOM 789 N N . ASP A 1 98 ? -8.055 6.657 9.695 1.00 92.81 98 ASP A N 1
ATOM 790 C CA . ASP A 1 98 ? -6.688 6.163 9.625 1.00 92.81 98 ASP A CA 1
ATOM 791 C C . ASP A 1 98 ? -6.624 4.729 9.076 1.00 92.81 98 ASP A C 1
ATOM 793 O O . ASP A 1 98 ? -5.795 4.432 8.217 1.00 92.81 98 ASP A O 1
ATOM 797 N N . ILE A 1 99 ? -7.543 3.852 9.498 1.00 93.62 99 ILE A N 1
ATOM 798 C CA . ILE A 1 99 ? -7.653 2.486 8.965 1.00 93.62 99 ILE A CA 1
ATOM 799 C C . ILE A 1 99 ? -8.030 2.499 7.479 1.00 93.62 99 ILE A C 1
ATOM 801 O O . ILE A 1 99 ? -7.514 1.698 6.704 1.00 93.62 99 ILE A O 1
ATOM 805 N N . GLU A 1 100 ? -8.903 3.413 7.056 1.00 92.31 100 GLU A N 1
ATOM 806 C CA . GLU A 1 100 ? -9.293 3.560 5.650 1.00 92.31 100 GLU A CA 1
ATOM 807 C C . GLU A 1 100 ? -8.140 4.051 4.761 1.00 92.31 100 GLU A C 1
ATOM 809 O O . GLU A 1 100 ? -8.066 3.662 3.596 1.00 92.31 100 GLU A O 1
ATOM 814 N N . GLN A 1 101 ? -7.239 4.887 5.289 1.00 89.88 101 GLN A N 1
ATOM 815 C CA . GLN A 1 101 ? -6.009 5.268 4.582 1.00 89.88 101 GLN A CA 1
ATOM 816 C C . GLN A 1 101 ? -4.968 4.144 4.571 1.00 89.88 101 GLN A C 1
ATOM 818 O O . GLN A 1 101 ? -4.147 4.078 3.657 1.00 89.88 101 GLN A O 1
ATOM 823 N N . TRP A 1 102 ? -4.988 3.277 5.584 1.00 91.81 102 TRP A N 1
ATOM 824 C CA . TRP A 1 102 ? -4.049 2.170 5.725 1.00 91.81 102 TRP A CA 1
ATOM 825 C C . TRP A 1 102 ? -4.367 0.976 4.820 1.00 91.81 102 TRP A C 1
ATOM 827 O O . TRP A 1 102 ? -3.468 0.425 4.181 1.00 91.81 102 TRP A O 1
ATOM 837 N N . LEU A 1 103 ? -5.627 0.533 4.804 1.00 93.00 103 LEU A N 1
ATOM 838 C CA . LEU A 1 103 ? -6.013 -0.669 4.072 1.00 93.00 103 LEU A CA 1
ATOM 839 C C . LEU A 1 103 ? -5.865 -0.447 2.557 1.00 93.00 103 LEU A C 1
ATOM 841 O O . LEU A 1 103 ? -6.301 0.586 2.039 1.00 93.00 103 LEU A O 1
ATOM 845 N N . PRO A 1 104 ? -5.282 -1.413 1.823 1.00 93.06 104 PRO A N 1
ATOM 846 C CA . PRO A 1 104 ? -5.098 -1.275 0.390 1.00 93.06 104 PRO A CA 1
ATOM 847 C C . PRO A 1 104 ? -6.456 -1.249 -0.315 1.00 93.06 104 PRO A C 1
ATOM 849 O O . PRO A 1 104 ? -7.383 -1.980 0.046 1.00 93.06 104 PRO A O 1
ATOM 852 N N . LYS A 1 105 ? -6.566 -0.415 -1.349 1.00 92.06 105 LYS A N 1
ATOM 853 C CA . LYS A 1 105 ? -7.769 -0.320 -2.183 1.00 92.06 105 LYS A CA 1
ATOM 854 C C . LYS A 1 105 ? -7.599 -1.193 -3.410 1.00 92.06 105 LYS A C 1
ATOM 856 O O . LYS A 1 105 ? -6.598 -1.062 -4.106 1.00 92.06 105 LYS A O 1
ATOM 861 N N . ASN A 1 106 ? -8.568 -2.050 -3.708 1.00 92.69 106 ASN A N 1
ATOM 862 C CA . ASN A 1 106 ? -8.533 -2.845 -4.933 1.00 92.69 106 ASN A CA 1
ATOM 863 C C . ASN A 1 106 ? -8.629 -1.923 -6.156 1.00 92.69 106 ASN A C 1
ATOM 865 O O . ASN A 1 106 ? -9.436 -0.994 -6.198 1.00 92.69 106 ASN A O 1
ATOM 869 N N . VAL A 1 107 ? -7.806 -2.212 -7.153 1.00 94.25 107 VAL A N 1
ATOM 870 C CA . VAL A 1 107 ? -7.710 -1.513 -8.428 1.00 94.25 107 VAL A CA 1
ATOM 871 C C . VAL A 1 107 ? -7.768 -2.572 -9.512 1.00 94.25 107 VAL A C 1
ATOM 873 O O . VAL A 1 107 ? -6.931 -3.474 -9.556 1.00 94.25 107 VAL A O 1
ATOM 876 N N . ALA A 1 108 ? -8.768 -2.466 -10.382 1.00 95.75 108 ALA A N 1
ATOM 877 C CA . ALA A 1 108 ? -8.898 -3.373 -11.509 1.00 95.75 108 ALA A CA 1
ATOM 878 C C . ALA A 1 108 ? -7.657 -3.291 -12.410 1.00 95.75 108 ALA A C 1
ATOM 880 O O . ALA A 1 108 ? -7.142 -2.198 -12.661 1.00 95.75 108 ALA A O 1
ATOM 881 N N . LEU A 1 109 ? -7.213 -4.431 -12.942 1.00 96.44 109 LEU A N 1
ATOM 882 C CA . LEU A 1 109 ? -6.049 -4.483 -13.839 1.00 96.44 109 LEU A CA 1
ATOM 883 C C . LEU A 1 109 ? -6.224 -3.582 -15.076 1.00 96.44 109 LEU A C 1
ATOM 885 O O . LEU A 1 109 ? -5.265 -2.986 -15.562 1.00 96.44 109 LEU A O 1
ATOM 889 N N . SER A 1 110 ? -7.463 -3.410 -15.542 1.00 94.00 110 SER A N 1
ATOM 890 C CA . SER A 1 110 ? -7.831 -2.526 -16.656 1.00 94.00 110 SER A CA 1
ATOM 891 C C . SER A 1 110 ? -7.633 -1.029 -16.383 1.00 94.00 110 SER A C 1
ATOM 893 O O . SER A 1 110 ? -7.679 -0.234 -17.315 1.00 94.00 110 SER A O 1
ATOM 895 N N . LEU A 1 111 ? -7.412 -0.623 -15.129 1.00 93.56 111 LEU A N 1
ATOM 896 C CA . LEU A 1 111 ? -7.170 0.775 -14.754 1.00 93.56 111 LEU A CA 1
ATOM 897 C C . LEU A 1 111 ? -5.678 1.110 -14.614 1.00 93.56 111 LEU A C 1
ATOM 899 O O . LEU A 1 111 ? -5.331 2.271 -14.404 1.00 93.56 111 LEU A O 1
ATOM 903 N N . LEU A 1 112 ? -4.791 0.118 -14.712 1.00 92.75 112 LEU A N 1
ATOM 904 C CA . LEU A 1 112 ? -3.350 0.315 -14.574 1.00 92.75 112 LEU A CA 1
ATOM 905 C C . LEU A 1 112 ? -2.732 0.665 -15.933 1.00 92.75 112 LEU A C 1
ATOM 907 O O . LEU A 1 112 ? -2.480 -0.221 -16.752 1.00 92.75 112 LEU A O 1
ATOM 911 N N . GLU A 1 113 ? -2.485 1.956 -16.175 1.00 90.94 113 GLU A N 1
ATOM 912 C CA . GLU A 1 113 ? -1.955 2.477 -17.450 1.00 90.94 113 GLU A CA 1
ATOM 913 C C . GLU A 1 113 ? -0.722 1.700 -17.968 1.00 90.94 113 GLU A C 1
ATOM 915 O O . GLU A 1 113 ? -0.760 1.268 -19.125 1.00 90.94 113 GLU A O 1
ATOM 920 N N . PRO A 1 114 ? 0.328 1.412 -17.160 1.00 90.81 114 PRO A N 1
ATOM 921 C CA . PRO A 1 114 ? 1.570 0.835 -17.694 1.00 90.81 114 PRO A CA 1
ATOM 922 C C . PRO A 1 114 ? 1.434 -0.572 -18.298 1.00 90.81 114 PRO A C 1
ATOM 924 O O . PRO A 1 114 ? 2.296 -1.003 -19.069 1.00 90.81 114 PRO A O 1
ATOM 927 N N . ILE A 1 115 ? 0.358 -1.294 -17.967 1.00 93.88 115 ILE A N 1
ATOM 928 C CA . ILE A 1 115 ? 0.115 -2.665 -18.436 1.00 93.88 115 ILE A CA 1
ATOM 929 C C . ILE A 1 115 ? -0.999 -2.766 -19.477 1.00 93.88 115 ILE A C 1
ATOM 931 O O . ILE A 1 115 ? -1.264 -3.868 -19.948 1.00 93.88 115 ILE A O 1
ATOM 935 N N . GLN A 1 116 ? -1.607 -1.656 -19.913 1.00 94.25 116 GLN A N 1
ATOM 936 C CA . GLN A 1 116 ? -2.684 -1.704 -20.916 1.00 94.25 116 GLN A CA 1
ATOM 937 C C . GLN A 1 116 ? -2.233 -2.270 -22.269 1.00 94.25 116 GLN A C 1
ATOM 939 O O . GLN A 1 116 ? -3.037 -2.835 -23.007 1.00 94.25 116 GLN A O 1
ATOM 944 N N . LYS A 1 117 ? -0.930 -2.222 -22.569 1.00 94.94 117 LYS A N 1
ATOM 945 C CA . LYS A 1 117 ? -0.337 -2.923 -23.720 1.00 94.94 117 LYS A CA 1
ATOM 946 C C . LYS A 1 117 ? -0.512 -4.451 -23.680 1.00 94.94 117 LYS A C 1
ATOM 948 O O . LYS A 1 117 ? -0.375 -5.093 -24.711 1.00 94.94 117 LYS A O 1
ATOM 953 N N . TYR A 1 118 ? -0.829 -5.030 -22.520 1.00 96.69 118 TYR A N 1
ATOM 954 C CA . TYR A 1 118 ? -1.105 -6.457 -22.326 1.00 96.69 118 TYR A CA 1
ATOM 955 C C . TYR A 1 118 ? -2.605 -6.755 -22.229 1.00 96.69 118 TYR A C 1
ATOM 957 O O . TYR A 1 118 ? -3.000 -7.671 -21.509 1.00 96.69 118 TYR A O 1
ATOM 965 N N . LYS A 1 119 ? -3.458 -5.984 -22.915 1.00 96.81 119 LYS A N 1
ATOM 966 C CA . LYS A 1 119 ? -4.919 -6.095 -22.795 1.00 96.81 119 LYS A CA 1
ATOM 967 C C . LYS A 1 119 ? -5.432 -7.534 -22.944 1.00 96.81 119 LYS A C 1
ATOM 969 O O . LYS A 1 119 ? -6.220 -7.977 -22.119 1.00 96.81 119 LYS A O 1
ATOM 974 N N . GLU A 1 120 ? -4.956 -8.274 -23.943 1.00 97.69 120 GLU A N 1
ATOM 975 C CA . GLU A 1 120 ? -5.371 -9.668 -24.166 1.00 97.69 120 GLU A CA 1
ATOM 976 C C . GLU A 1 120 ? -5.008 -10.575 -22.979 1.00 97.69 120 GLU A C 1
ATOM 978 O O . GLU A 1 120 ? -5.826 -11.379 -22.538 1.00 97.69 120 GLU A O 1
ATOM 983 N N . HIS A 1 121 ? -3.820 -10.396 -22.394 1.00 98.38 121 HIS A N 1
ATOM 984 C CA . HIS A 1 121 ? -3.410 -11.126 -21.192 1.00 98.38 121 HIS A CA 1
ATOM 985 C C . HIS A 1 121 ? -4.235 -10.716 -19.964 1.00 98.38 121 HIS A C 1
ATOM 987 O O . HIS A 1 121 ? -4.561 -11.560 -19.136 1.00 98.38 121 HIS A O 1
ATOM 993 N N . ILE A 1 122 ? -4.604 -9.437 -19.838 1.00 98.00 122 ILE A N 1
ATOM 994 C CA . ILE A 1 122 ? -5.486 -8.955 -18.763 1.00 98.00 122 ILE A CA 1
ATOM 995 C C . ILE A 1 122 ? -6.880 -9.583 -18.888 1.00 98.00 122 ILE A C 1
ATOM 997 O O . ILE A 1 122 ? -7.448 -10.011 -17.882 1.00 98.00 122 ILE A O 1
ATOM 1001 N N . ASP A 1 123 ? -7.419 -9.681 -20.105 1.00 97.38 123 ASP A N 1
ATOM 1002 C CA . ASP A 1 123 ? -8.706 -10.332 -20.359 1.00 97.38 123 ASP A CA 1
ATOM 1003 C C . ASP A 1 123 ? -8.637 -11.833 -19.997 1.00 97.38 123 ASP A C 1
ATOM 1005 O O . ASP A 1 123 ? -9.540 -12.356 -19.340 1.00 97.38 123 ASP A O 1
ATOM 1009 N N . GLN A 1 124 ? -7.534 -12.515 -20.336 1.00 98.00 124 GLN A N 1
ATOM 1010 C CA . GLN A 1 124 ? -7.285 -13.913 -19.952 1.00 98.00 124 GLN A CA 1
ATOM 1011 C C . GLN A 1 124 ? -7.177 -14.098 -18.430 1.00 98.00 124 GLN A C 1
ATOM 1013 O O . GLN A 1 124 ? -7.830 -14.981 -17.874 1.00 98.00 124 GLN A O 1
ATOM 1018 N N . LEU A 1 125 ? -6.414 -13.246 -17.735 1.00 98.06 125 LEU A N 1
ATOM 1019 C CA . LEU A 1 125 ? -6.315 -13.249 -16.269 1.00 98.06 125 LEU A CA 1
ATOM 1020 C C . LEU A 1 125 ? -7.683 -13.017 -15.617 1.00 98.06 125 LEU A C 1
ATOM 1022 O O . LEU A 1 125 ? -8.043 -13.715 -14.671 1.00 98.06 125 LEU A O 1
ATOM 1026 N N . THR A 1 126 ? -8.474 -12.096 -16.168 1.00 96.38 126 THR A N 1
ATOM 1027 C CA . THR A 1 126 ? -9.836 -11.806 -15.701 1.00 96.38 126 THR A CA 1
ATOM 1028 C C . THR A 1 126 ? -10.735 -13.033 -15.849 1.00 96.38 126 THR A C 1
ATOM 1030 O O . THR A 1 126 ? -11.456 -13.374 -14.912 1.00 96.38 126 THR A O 1
ATOM 1033 N N . HIS A 1 127 ? -10.659 -13.744 -16.981 1.00 96.12 127 HIS A N 1
ATOM 1034 C CA . HIS A 1 127 ? -11.389 -14.999 -17.190 1.00 96.12 127 HIS A CA 1
ATOM 1035 C C . HIS A 1 127 ? -10.934 -16.110 -16.231 1.00 96.12 127 HIS A C 1
ATOM 1037 O O . HIS A 1 127 ? -11.754 -16.889 -15.752 1.00 96.12 127 HIS A O 1
ATOM 1043 N N . PHE A 1 128 ? -9.643 -16.136 -15.893 1.00 96.69 128 PHE A N 1
ATOM 1044 C CA . PHE A 1 128 ? -9.074 -17.018 -14.872 1.00 96.69 128 PHE A CA 1
ATOM 1045 C C . PHE A 1 128 ? -9.485 -16.629 -13.434 1.00 96.69 128 PHE A C 1
ATOM 1047 O O . PHE A 1 128 ? -9.258 -17.386 -12.492 1.00 96.69 128 PHE A O 1
ATOM 1054 N N . GLY A 1 129 ? -10.119 -15.467 -13.243 1.00 96.25 129 GLY A N 1
ATOM 1055 C CA . GLY A 1 129 ? -10.599 -14.977 -11.948 1.00 96.25 129 GLY A CA 1
ATOM 1056 C C . GLY A 1 129 ? -9.642 -14.029 -11.221 1.00 96.25 129 GLY A C 1
ATOM 1057 O O . GLY A 1 129 ? -9.884 -13.710 -10.058 1.00 96.25 129 GLY A O 1
ATOM 1058 N N . ILE A 1 130 ? -8.580 -13.562 -11.885 1.00 97.12 130 ILE A N 1
ATOM 1059 C CA . ILE A 1 130 ? -7.652 -12.542 -11.382 1.00 97.12 130 ILE A CA 1
ATOM 1060 C C . ILE A 1 130 ? -8.053 -11.192 -11.984 1.00 97.12 130 ILE A C 1
ATOM 1062 O O . ILE A 1 130 ? -7.729 -10.882 -13.128 1.00 97.12 130 ILE A O 1
ATOM 1066 N N . ILE A 1 131 ? -8.781 -10.393 -11.207 1.00 96.19 131 ILE A N 1
ATOM 1067 C CA . ILE A 1 131 ? -9.445 -9.168 -11.684 1.00 96.19 131 ILE A CA 1
ATOM 1068 C C . ILE A 1 131 ? -8.778 -7.877 -11.201 1.00 96.19 131 ILE A C 1
ATOM 1070 O O . ILE A 1 131 ? -8.948 -6.817 -11.810 1.00 96.19 131 ILE A O 1
ATOM 1074 N N . ASP A 1 132 ? -8.032 -7.947 -10.098 1.00 97.06 132 ASP A N 1
ATOM 1075 C CA . ASP A 1 132 ? -7.424 -6.788 -9.453 1.00 97.06 132 ASP A CA 1
ATOM 1076 C C . ASP A 1 132 ? -5.944 -7.004 -9.124 1.00 97.06 132 ASP A C 1
ATOM 1078 O O . ASP A 1 132 ? -5.411 -8.118 -9.116 1.00 97.06 132 ASP A O 1
ATOM 1082 N N . GLN A 1 133 ? -5.267 -5.890 -8.877 1.00 96.00 133 GLN A N 1
ATOM 1083 C CA . GLN A 1 133 ? -3.839 -5.844 -8.613 1.00 96.00 133 GLN A CA 1
ATOM 1084 C C . GLN A 1 133 ? -3.435 -6.628 -7.358 1.00 96.00 133 GLN A C 1
ATOM 1086 O O . GLN A 1 133 ? -2.373 -7.244 -7.333 1.00 96.00 133 GLN A O 1
ATOM 1091 N N . LEU A 1 134 ? -4.266 -6.644 -6.314 1.00 96.44 134 LEU A N 1
ATOM 1092 C CA . LEU A 1 134 ? -3.945 -7.350 -5.075 1.00 96.44 134 LEU A CA 1
ATOM 1093 C C . LEU A 1 134 ? -3.993 -8.870 -5.272 1.00 96.44 134 LEU A C 1
ATOM 1095 O O . LEU A 1 134 ? -3.130 -9.587 -4.765 1.00 96.44 134 LEU A O 1
ATOM 1099 N N . GLN A 1 135 ? -4.971 -9.363 -6.035 1.00 96.94 135 GLN A N 1
ATOM 1100 C CA . GLN A 1 135 ? -5.033 -10.766 -6.443 1.00 96.94 135 GLN A CA 1
ATOM 1101 C C . GLN A 1 135 ? -3.821 -11.142 -7.292 1.00 96.94 135 GLN A C 1
ATOM 1103 O O . GLN A 1 135 ? -3.190 -12.164 -7.028 1.00 96.94 135 GLN A O 1
ATOM 1108 N N . MET A 1 136 ? -3.453 -10.293 -8.255 1.00 97.50 136 MET A N 1
ATOM 1109 C CA . MET A 1 136 ? -2.293 -10.528 -9.109 1.00 97.50 136 MET A CA 1
ATOM 1110 C C . MET A 1 136 ? -0.991 -10.627 -8.304 1.00 97.50 136 MET A C 1
ATOM 1112 O O . MET A 1 136 ? -0.222 -11.567 -8.490 1.00 97.50 136 MET A O 1
ATOM 1116 N N . ILE A 1 137 ? -0.759 -9.703 -7.367 1.00 96.31 137 ILE A N 1
ATOM 1117 C CA . ILE A 1 137 ? 0.408 -9.741 -6.468 1.00 96.31 137 ILE A CA 1
ATOM 1118 C C . ILE A 1 137 ? 0.388 -11.006 -5.609 1.00 96.31 137 ILE A C 1
ATOM 1120 O O . ILE A 1 137 ? 1.416 -11.660 -5.457 1.00 96.31 137 ILE A O 1
ATOM 1124 N N . SER A 1 138 ? -0.776 -11.364 -5.058 1.00 96.31 138 SER A N 1
ATOM 1125 C CA . SER A 1 138 ? -0.923 -12.558 -4.223 1.00 96.31 138 SER A CA 1
ATOM 1126 C C . SER A 1 138 ? -0.603 -13.842 -4.993 1.00 96.31 138 SER A C 1
ATOM 1128 O O . SER A 1 138 ? -0.021 -14.756 -4.421 1.00 96.31 138 SER A O 1
ATOM 1130 N N . MET A 1 139 ? -0.986 -13.916 -6.269 1.00 96.75 139 MET A N 1
ATOM 1131 C CA . MET A 1 139 ? -0.754 -15.075 -7.139 1.00 96.75 139 MET A CA 1
ATOM 1132 C C . MET A 1 139 ? 0.665 -15.106 -7.718 1.00 96.75 139 MET A C 1
ATOM 1134 O O . MET A 1 139 ? 1.200 -16.178 -7.970 1.00 96.75 139 MET A O 1
ATOM 1138 N N . GLY A 1 140 ? 1.282 -13.943 -7.932 1.00 96.94 140 GLY A N 1
ATOM 1139 C CA . GLY A 1 140 ? 2.606 -13.792 -8.539 1.00 96.94 140 GLY A CA 1
ATOM 1140 C C . GLY A 1 140 ? 3.722 -13.435 -7.556 1.00 96.94 140 GLY A C 1
ATOM 1141 O O . GLY A 1 140 ? 4.738 -12.873 -7.967 1.00 96.94 140 GLY A O 1
ATOM 1142 N N . GLN A 1 141 ? 3.535 -13.712 -6.264 1.00 96.38 141 GLN A N 1
ATOM 1143 C CA . GLN A 1 141 ? 4.402 -13.225 -5.186 1.00 96.38 141 GLN A CA 1
ATOM 1144 C C . GLN A 1 141 ? 5.876 -13.636 -5.340 1.00 96.38 141 GLN A C 1
ATOM 1146 O O . GLN A 1 141 ? 6.763 -12.862 -4.982 1.00 96.38 141 GLN A O 1
ATOM 1151 N N . THR A 1 142 ? 6.146 -14.827 -5.877 1.00 97.69 142 THR A N 1
ATOM 1152 C CA . THR A 1 142 ? 7.497 -15.393 -6.022 1.00 97.69 142 THR A CA 1
ATOM 1153 C C . THR A 1 142 ? 7.794 -15.767 -7.477 1.00 97.69 142 THR A C 1
ATOM 1155 O O . THR A 1 142 ? 6.853 -15.953 -8.257 1.00 97.69 142 THR A O 1
ATOM 1158 N N . PRO A 1 143 ? 9.073 -15.926 -7.878 1.00 97.56 143 PRO A N 1
ATOM 1159 C CA . PRO A 1 143 ? 9.419 -16.380 -9.226 1.00 97.56 143 PRO A CA 1
ATOM 1160 C C . PRO A 1 143 ? 8.732 -17.697 -9.614 1.00 97.56 143 PRO A C 1
ATOM 1162 O O . PRO A 1 143 ? 8.183 -17.801 -10.708 1.00 97.56 143 PRO A O 1
ATOM 1165 N N . LEU A 1 144 ? 8.687 -18.664 -8.690 1.00 98.12 144 LEU A N 1
ATOM 1166 C CA . LEU A 1 144 ? 8.019 -19.950 -8.900 1.00 98.12 144 LEU A CA 1
ATOM 1167 C C . LEU A 1 144 ? 6.501 -19.789 -9.068 1.00 98.12 144 LEU A C 1
ATOM 1169 O O . LEU A 1 144 ? 5.904 -20.437 -9.921 1.00 98.12 144 LEU A O 1
ATOM 1173 N N . ALA A 1 145 ? 5.873 -18.906 -8.286 1.00 98.06 145 ALA A N 1
ATOM 1174 C CA . ALA A 1 145 ? 4.442 -18.641 -8.405 1.00 98.06 145 ALA A CA 1
ATOM 1175 C C . ALA A 1 145 ? 4.094 -17.971 -9.747 1.00 98.06 145 ALA A C 1
ATOM 1177 O O . ALA A 1 145 ? 3.084 -18.304 -10.364 1.00 98.06 145 ALA A O 1
ATOM 1178 N N . ARG A 1 146 ? 4.963 -17.080 -10.246 1.00 98.38 146 ARG A N 1
ATOM 1179 C CA . ARG A 1 146 ? 4.817 -16.466 -11.576 1.00 98.38 146 ARG A CA 1
ATOM 1180 C C . ARG A 1 146 ? 4.961 -17.482 -12.705 1.00 98.38 146 ARG A C 1
ATOM 1182 O O . ARG A 1 146 ? 4.188 -17.420 -13.656 1.00 98.38 146 ARG A O 1
ATOM 1189 N N . ASP A 1 147 ? 5.905 -18.413 -12.590 1.00 98.44 147 ASP A N 1
ATOM 1190 C CA . ASP A 1 147 ? 6.065 -19.508 -13.552 1.00 98.44 147 ASP A CA 1
ATOM 1191 C C . ASP A 1 147 ? 4.839 -20.432 -13.568 1.00 98.44 147 ASP A C 1
ATOM 1193 O O . ASP A 1 147 ? 4.257 -20.676 -14.624 1.00 98.44 147 ASP A O 1
ATOM 1197 N N . ALA A 1 148 ? 4.358 -20.842 -12.392 1.00 98.38 148 ALA A N 1
ATOM 1198 C CA . ALA A 1 148 ? 3.138 -21.636 -12.277 1.00 98.38 148 ALA A CA 1
ATOM 1199 C C . ALA A 1 148 ? 1.919 -20.911 -12.875 1.00 98.38 148 ALA A C 1
ATOM 1201 O O . ALA A 1 148 ? 1.131 -21.519 -13.600 1.00 98.38 148 ALA A O 1
ATOM 1202 N N . LEU A 1 149 ? 1.775 -19.606 -12.621 1.00 98.25 149 LEU A N 1
ATOM 1203 C CA . LEU A 1 149 ? 0.686 -18.806 -13.180 1.00 98.25 149 LEU A CA 1
ATOM 1204 C C . LEU A 1 149 ? 0.780 -18.695 -14.709 1.00 98.25 149 LEU A C 1
ATOM 1206 O O . LEU A 1 149 ? -0.238 -18.812 -15.392 1.00 98.25 149 LEU A O 1
ATOM 1210 N N . ALA A 1 150 ? 1.985 -18.512 -15.255 1.00 98.50 150 ALA A N 1
ATOM 1211 C CA . ALA A 1 150 ? 2.224 -18.495 -16.697 1.00 98.50 150 ALA A CA 1
ATOM 1212 C C . ALA A 1 150 ? 1.802 -19.822 -17.350 1.00 98.50 150 ALA A C 1
ATOM 1214 O O . ALA A 1 150 ? 1.065 -19.824 -18.334 1.00 98.50 150 ALA A O 1
ATOM 1215 N N . GLN A 1 151 ? 2.178 -20.957 -16.752 1.00 98.19 151 GLN A N 1
ATOM 1216 C CA . GLN A 1 151 ? 1.787 -22.284 -17.237 1.00 98.19 151 GLN A CA 1
ATOM 1217 C C . GLN A 1 151 ? 0.268 -22.511 -17.176 1.00 98.19 151 GLN A C 1
ATOM 1219 O O . GLN A 1 151 ? -0.312 -23.034 -18.123 1.00 98.19 151 GLN A O 1
ATOM 1224 N N . GLN A 1 152 ? -0.387 -22.101 -16.086 1.00 98.00 152 GLN A N 1
ATOM 1225 C CA . GLN A 1 152 ? -1.832 -22.292 -15.895 1.00 98.00 152 GLN A CA 1
ATOM 1226 C C . GLN A 1 152 ? -2.687 -21.432 -16.830 1.00 98.00 152 GLN A C 1
ATOM 1228 O O . GLN A 1 152 ? -3.766 -21.854 -17.239 1.00 98.00 152 GLN A O 1
ATOM 1233 N N . THR A 1 153 ? -2.223 -20.225 -17.145 1.00 97.75 153 THR A N 1
ATOM 1234 C CA . THR A 1 153 ? -2.966 -19.261 -17.971 1.00 97.75 153 THR A CA 1
ATOM 1235 C C . THR A 1 153 ? -2.588 -19.321 -19.448 1.00 97.75 153 THR A C 1
ATOM 1237 O O . THR A 1 153 ? -3.323 -18.804 -20.284 1.00 97.75 153 THR A O 1
ATOM 1240 N N . GLY A 1 154 ? -1.445 -19.930 -19.780 1.00 97.81 154 GLY A N 1
ATOM 1241 C CA . GLY A 1 154 ? -0.854 -19.882 -21.118 1.00 97.81 154 GLY A CA 1
ATOM 1242 C C . GLY A 1 154 ? -0.222 -18.528 -21.472 1.00 97.81 154 GLY A C 1
ATOM 1243 O O . GLY A 1 154 ? 0.234 -18.347 -22.600 1.00 97.81 154 GLY A O 1
ATOM 1244 N N . ILE A 1 155 ? -0.177 -17.577 -20.533 1.00 98.50 155 ILE A N 1
ATOM 1245 C CA . ILE A 1 155 ? 0.421 -16.252 -20.734 1.00 98.50 155 ILE A CA 1
ATOM 1246 C C . ILE A 1 155 ? 1.947 -16.365 -20.622 1.00 98.50 155 ILE A C 1
ATOM 1248 O O . ILE A 1 155 ? 2.441 -16.995 -19.685 1.00 98.50 155 ILE A O 1
ATOM 1252 N N . PRO A 1 156 ? 2.732 -15.713 -21.502 1.00 98.44 156 PRO A N 1
ATOM 1253 C CA . PRO A 1 156 ? 4.186 -15.718 -21.388 1.00 98.44 156 PRO A CA 1
ATOM 1254 C C . PRO A 1 156 ? 4.671 -15.221 -20.020 1.00 98.44 156 PRO A C 1
ATOM 1256 O O . PRO A 1 156 ? 4.221 -14.179 -19.534 1.00 98.44 156 PRO A O 1
ATOM 1259 N N . PHE A 1 157 ? 5.663 -15.907 -19.439 1.00 98.06 157 PHE A N 1
ATOM 1260 C CA . PHE A 1 157 ? 6.252 -15.541 -18.142 1.00 98.06 157 PHE A CA 1
ATOM 1261 C C . PHE A 1 157 ? 6.649 -14.061 -18.066 1.00 98.06 157 PHE A C 1
ATOM 1263 O O . PHE A 1 157 ? 6.368 -13.395 -17.074 1.00 98.06 157 PHE A O 1
ATOM 1270 N N . SER A 1 158 ? 7.256 -13.521 -19.128 1.00 97.50 158 SER A N 1
ATOM 1271 C CA . SER A 1 158 ? 7.665 -12.113 -19.193 1.00 97.50 158 SER A CA 1
ATOM 1272 C C . SER A 1 158 ? 6.490 -11.144 -19.033 1.00 97.50 158 SER A C 1
ATOM 1274 O O . SER A 1 158 ? 6.634 -10.102 -18.397 1.00 97.50 158 SER A O 1
ATOM 1276 N N . SER A 1 159 ? 5.316 -11.501 -19.557 1.00 98.19 159 SER A N 1
ATOM 1277 C CA . SER A 1 159 ? 4.099 -10.701 -19.416 1.00 98.19 159 SER A CA 1
ATOM 1278 C C . SER A 1 159 ? 3.519 -10.816 -18.010 1.00 98.19 159 SER A C 1
ATOM 1280 O O . SER A 1 159 ? 3.183 -9.794 -17.419 1.00 98.19 159 SER A O 1
ATOM 1282 N N . ILE A 1 160 ? 3.472 -12.024 -17.433 1.00 98.56 160 ILE A N 1
ATOM 1283 C CA . ILE A 1 160 ? 3.080 -12.216 -16.027 1.00 98.56 160 ILE A CA 1
ATOM 1284 C C . ILE A 1 160 ? 3.987 -11.400 -15.104 1.00 98.56 160 ILE A C 1
ATOM 1286 O O . ILE A 1 160 ? 3.489 -10.651 -14.267 1.00 98.56 160 ILE A O 1
ATOM 1290 N N . ALA A 1 161 ? 5.306 -11.493 -15.280 1.00 97.88 161 ALA A N 1
ATOM 1291 C CA . ALA A 1 161 ? 6.274 -10.760 -14.476 1.00 97.88 161 ALA A CA 1
ATOM 1292 C C . ALA A 1 161 ? 6.062 -9.243 -14.566 1.00 97.88 161 ALA A C 1
ATOM 1294 O O . ALA A 1 161 ? 6.002 -8.585 -13.530 1.00 97.88 161 ALA A O 1
ATOM 1295 N N . GLU A 1 162 ? 5.872 -8.692 -15.768 1.00 97.19 162 GLU A N 1
ATOM 1296 C CA . GLU A 1 162 ? 5.620 -7.258 -15.949 1.00 97.19 162 GLU A CA 1
ATOM 1297 C C . GLU A 1 162 ? 4.290 -6.808 -15.322 1.00 97.19 162 GLU A C 1
ATOM 1299 O O . GLU A 1 162 ? 4.224 -5.744 -14.706 1.00 97.19 162 GLU A O 1
ATOM 1304 N N . ILE A 1 163 ? 3.237 -7.625 -15.426 1.00 98.00 163 ILE A N 1
ATOM 1305 C CA . ILE A 1 163 ? 1.933 -7.320 -14.825 1.00 98.00 163 ILE A CA 1
ATOM 1306 C C . ILE A 1 163 ? 2.030 -7.336 -13.295 1.00 98.00 163 ILE A C 1
ATOM 1308 O O . ILE A 1 163 ? 1.580 -6.386 -12.652 1.00 98.00 163 ILE A O 1
ATOM 1312 N N . VAL A 1 164 ? 2.669 -8.353 -12.700 1.00 97.88 164 VAL A N 1
ATOM 1313 C CA . VAL A 1 164 ? 2.921 -8.400 -11.245 1.00 97.88 164 VAL A CA 1
ATOM 1314 C C . VAL A 1 164 ? 3.722 -7.183 -10.800 1.00 97.88 164 VAL A C 1
ATOM 1316 O O . VAL A 1 164 ? 3.438 -6.628 -9.746 1.00 97.88 164 VAL A O 1
ATOM 1319 N N . LYS A 1 165 ? 4.689 -6.742 -11.608 1.00 96.81 165 LYS A N 1
ATOM 1320 C CA . LYS A 1 165 ? 5.581 -5.623 -11.294 1.00 96.81 165 LYS A CA 1
ATOM 1321 C C . LYS A 1 165 ? 4.811 -4.316 -11.188 1.00 96.81 165 LYS A C 1
ATOM 1323 O O . LYS A 1 165 ? 4.888 -3.624 -10.177 1.00 96.81 165 LYS A O 1
ATOM 1328 N N . CYS A 1 166 ? 3.967 -4.046 -12.180 1.00 95.69 166 CYS A N 1
ATOM 1329 C CA . CYS A 1 166 ? 3.044 -2.920 -12.142 1.00 95.69 166 CYS A CA 1
ATOM 1330 C C . CYS A 1 166 ? 2.081 -2.996 -10.953 1.00 95.69 166 CYS A C 1
ATOM 1332 O O . CYS A 1 166 ? 1.880 -2.002 -10.256 1.00 95.69 166 CYS A O 1
ATOM 1334 N N . CYS A 1 167 ? 1.529 -4.177 -10.671 1.00 96.00 167 CYS A N 1
ATOM 1335 C CA . CYS A 1 167 ? 0.646 -4.351 -9.525 1.00 96.00 167 CYS A CA 1
ATOM 1336 C C . CYS A 1 167 ? 1.383 -4.093 -8.201 1.00 96.00 167 CYS A C 1
ATOM 1338 O O . CYS A 1 167 ? 0.849 -3.387 -7.350 1.00 96.00 167 CYS A O 1
ATOM 1340 N N . ASP A 1 168 ? 2.615 -4.591 -8.045 1.00 95.75 168 ASP A N 1
ATOM 1341 C CA . ASP A 1 168 ? 3.461 -4.353 -6.873 1.00 95.75 168 ASP A CA 1
ATOM 1342 C C . ASP A 1 168 ? 3.707 -2.860 -6.659 1.00 95.75 168 ASP A C 1
ATOM 1344 O O . ASP A 1 168 ? 3.491 -2.358 -5.558 1.00 95.75 168 ASP A O 1
ATOM 1348 N N . PHE A 1 169 ? 4.066 -2.129 -7.716 1.00 94.56 169 PHE A N 1
ATOM 1349 C CA . PHE A 1 169 ? 4.236 -0.677 -7.671 1.00 94.56 169 PHE A CA 1
ATOM 1350 C C . PHE A 1 169 ? 2.982 0.051 -7.161 1.00 94.56 169 PHE A C 1
ATOM 1352 O O . PHE A 1 169 ? 3.081 0.917 -6.289 1.00 94.56 169 PHE A O 1
ATOM 1359 N N . TYR A 1 170 ? 1.798 -0.362 -7.622 1.00 91.88 170 TYR A N 1
ATOM 1360 C CA . TYR A 1 170 ? 0.502 0.212 -7.243 1.00 91.88 170 TYR A CA 1
ATOM 1361 C C . TYR A 1 170 ? -0.226 -0.545 -6.116 1.00 91.88 170 TYR A C 1
ATOM 1363 O O . TYR A 1 170 ? -1.448 -0.425 -5.975 1.00 91.88 170 TYR A O 1
ATOM 1371 N N . ARG A 1 171 ? 0.486 -1.308 -5.275 1.00 91.38 171 ARG A N 1
ATOM 1372 C CA . ARG A 1 171 ? -0.126 -2.213 -4.279 1.00 91.38 171 ARG A CA 1
ATOM 1373 C C . ARG A 1 171 ? -1.076 -1.554 -3.276 1.00 91.38 171 ARG A C 1
ATOM 1375 O O . ARG A 1 171 ? -1.951 -2.220 -2.742 1.00 91.38 171 ARG A O 1
ATOM 1382 N N . THR A 1 172 ? -0.931 -0.265 -2.992 1.00 85.44 172 THR A N 1
ATOM 1383 C CA . THR A 1 172 ? -1.829 0.463 -2.075 1.00 85.44 172 THR A CA 1
ATOM 1384 C C . THR A 1 172 ? -3.122 0.912 -2.749 1.00 85.44 172 THR A C 1
ATOM 1386 O O . THR A 1 172 ? -4.089 1.257 -2.070 1.00 85.44 172 THR A O 1
ATOM 1389 N N . GLY A 1 173 ? -3.142 0.943 -4.083 1.00 80.94 173 GLY A N 1
ATOM 1390 C CA . GLY A 1 173 ? -4.203 1.557 -4.874 1.00 80.94 173 GLY A CA 1
ATOM 1391 C C . GLY A 1 173 ? -4.247 3.084 -4.763 1.00 80.94 173 GLY A C 1
ATOM 1392 O O . GLY A 1 173 ? -5.236 3.702 -5.156 1.00 80.94 173 GLY A O 1
ATOM 1393 N N . THR A 1 174 ? -3.198 3.711 -4.221 1.00 79.12 174 THR A N 1
ATOM 1394 C CA . THR A 1 174 ? -3.064 5.171 -4.151 1.00 79.12 174 THR A CA 1
ATOM 1395 C C . THR A 1 174 ? -2.203 5.693 -5.307 1.00 79.12 174 THR A C 1
ATOM 1397 O O . THR A 1 174 ? -1.372 4.975 -5.854 1.00 79.12 174 THR A O 1
ATOM 1400 N N . ASN A 1 175 ? -2.407 6.955 -5.704 1.00 75.44 175 ASN A N 1
ATOM 1401 C CA . ASN A 1 175 ? -1.591 7.678 -6.698 1.00 75.44 175 ASN A CA 1
ATOM 1402 C C . ASN A 1 175 ? -1.581 7.145 -8.146 1.00 75.44 175 ASN A C 1
ATOM 1404 O O . ASN A 1 175 ? -0.733 7.575 -8.925 1.00 75.44 175 ASN A O 1
ATOM 1408 N N . LEU A 1 176 ? -2.546 6.304 -8.537 1.00 78.56 176 LEU A N 1
ATOM 1409 C CA . LEU A 1 176 ? -2.681 5.769 -9.906 1.00 78.56 176 LEU A CA 1
ATOM 1410 C C . LEU A 1 176 ? -2.578 6.844 -11.000 1.00 78.56 176 LEU A C 1
ATOM 1412 O O . LEU A 1 176 ? -1.927 6.641 -12.015 1.00 78.56 176 LEU A O 1
ATOM 1416 N N . SER A 1 177 ? -3.207 8.000 -10.777 1.00 78.69 177 SER A N 1
ATOM 1417 C CA . SER A 1 177 ? -3.277 9.104 -11.739 1.00 78.69 177 SER A CA 1
ATOM 1418 C C . SER A 1 177 ? -2.238 10.203 -11.496 1.00 78.69 177 SER A C 1
ATOM 1420 O O . SER A 1 177 ? -2.302 11.262 -12.122 1.00 78.69 177 SER A O 1
ATOM 1422 N N . HIS A 1 178 ? -1.314 10.022 -10.547 1.00 88.00 178 HIS A N 1
ATOM 1423 C CA . HIS A 1 178 ? -0.340 11.058 -10.225 1.00 88.00 178 HIS A CA 1
ATOM 1424 C C . HIS A 1 178 ? 0.812 11.034 -11.235 1.00 88.00 178 HIS A C 1
ATOM 1426 O O . HIS A 1 178 ? 1.518 10.035 -11.345 1.00 88.00 178 HIS A O 1
ATOM 1432 N N . ILE A 1 179 ? 1.076 12.157 -11.911 1.00 88.81 179 ILE A N 1
ATOM 1433 C CA . ILE A 1 179 ? 2.101 12.256 -12.968 1.00 88.81 179 ILE A CA 1
ATOM 1434 C C . ILE A 1 179 ? 3.478 11.722 -12.541 1.00 88.81 179 ILE A C 1
ATOM 1436 O O . ILE A 1 179 ? 4.107 10.970 -13.281 1.00 88.81 179 ILE A O 1
ATOM 1440 N N . ARG A 1 180 ? 3.926 12.034 -11.314 1.00 91.25 180 ARG A N 1
ATOM 1441 C CA . ARG A 1 180 ? 5.204 11.515 -10.791 1.00 91.25 180 ARG A CA 1
ATOM 1442 C C . ARG A 1 180 ? 5.217 9.991 -10.667 1.00 91.25 180 ARG A C 1
ATOM 1444 O O . ARG A 1 180 ? 6.263 9.403 -10.877 1.00 91.25 180 ARG A O 1
ATOM 1451 N N . SER A 1 181 ? 4.085 9.356 -10.354 1.00 90.69 181 SER A N 1
ATOM 1452 C CA . SER A 1 181 ? 4.004 7.897 -10.222 1.00 90.69 181 SER A CA 1
ATOM 1453 C C . SER A 1 181 ? 4.329 7.206 -11.546 1.00 90.69 181 SER A C 1
ATOM 1455 O O . SER A 1 181 ? 5.168 6.310 -11.568 1.00 90.69 181 SER A O 1
ATOM 1457 N N . ARG A 1 182 ? 3.769 7.699 -12.658 1.00 90.06 182 ARG A N 1
ATOM 1458 C CA . ARG A 1 182 ? 4.115 7.210 -13.998 1.00 90.06 182 ARG A CA 1
ATOM 1459 C C . ARG A 1 182 ? 5.597 7.420 -14.319 1.00 90.06 182 ARG A C 1
ATOM 1461 O O . ARG A 1 182 ? 6.263 6.483 -14.740 1.00 90.06 182 ARG A O 1
ATOM 1468 N N . ILE A 1 183 ? 6.130 8.612 -14.047 1.00 93.69 183 ILE A N 1
ATOM 1469 C CA . ILE A 1 183 ? 7.550 8.924 -14.287 1.00 93.69 183 ILE A CA 1
ATOM 1470 C C . ILE A 1 183 ? 8.475 7.998 -13.477 1.00 93.69 183 ILE A C 1
ATOM 1472 O O . ILE A 1 183 ? 9.453 7.486 -14.014 1.00 93.69 183 ILE A O 1
ATOM 1476 N N . TYR A 1 184 ? 8.158 7.730 -12.204 1.00 94.88 184 TYR A N 1
ATOM 1477 C CA . TYR A 1 184 ? 8.918 6.784 -11.380 1.00 94.88 184 TYR A CA 1
ATOM 1478 C C . TYR A 1 184 ? 8.910 5.367 -11.966 1.00 94.88 184 TYR A C 1
ATOM 1480 O O . TYR A 1 184 ? 9.948 4.703 -11.976 1.00 94.88 184 TYR A O 1
ATOM 1488 N N . TYR A 1 185 ? 7.767 4.914 -12.484 1.00 93.50 185 TYR A N 1
ATOM 1489 C CA . TYR A 1 185 ? 7.676 3.622 -13.159 1.00 93.50 185 TYR A CA 1
ATOM 1490 C C . TYR A 1 185 ? 8.573 3.581 -14.405 1.00 93.50 185 TYR A C 1
ATOM 1492 O O . TYR A 1 185 ? 9.371 2.662 -14.568 1.00 93.50 185 TYR A O 1
ATOM 1500 N N . GLU A 1 186 ? 8.497 4.608 -15.256 1.00 93.00 186 GLU A N 1
ATOM 1501 C CA . GLU A 1 186 ? 9.257 4.690 -16.510 1.00 93.00 186 GLU A CA 1
ATOM 1502 C C . GLU A 1 186 ? 10.777 4.780 -16.302 1.00 93.00 186 GLU A C 1
ATOM 1504 O O . GLU A 1 186 ? 11.531 4.192 -17.074 1.00 93.00 186 GLU A O 1
ATOM 1509 N N . MET A 1 187 ? 11.249 5.423 -15.227 1.00 94.69 187 MET A N 1
ATOM 1510 C CA . MET A 1 187 ? 12.679 5.412 -14.861 1.00 94.69 187 MET A CA 1
ATOM 1511 C C . MET A 1 187 ? 13.145 4.101 -14.202 1.00 94.69 187 MET A C 1
ATOM 1513 O O . MET A 1 187 ? 14.277 4.006 -13.719 1.00 94.69 187 MET A O 1
ATOM 1517 N N . GLY A 1 188 ? 12.270 3.096 -14.134 1.00 94.12 188 GLY A N 1
ATOM 1518 C CA . GLY A 1 188 ? 12.579 1.775 -13.609 1.00 94.12 188 GLY A CA 1
ATOM 1519 C C . GLY A 1 188 ? 12.524 1.657 -12.087 1.00 94.12 188 GLY A C 1
ATOM 1520 O O . GLY A 1 188 ? 12.990 0.643 -11.572 1.00 94.12 188 GLY A O 1
ATOM 1521 N N . LEU A 1 189 ? 11.949 2.625 -11.359 1.00 95.56 189 LEU A N 1
ATOM 1522 C CA . LEU A 1 189 ? 11.571 2.485 -9.940 1.00 95.56 189 LEU A CA 1
ATOM 1523 C C . LEU A 1 189 ? 10.180 1.839 -9.826 1.00 95.56 189 LEU A C 1
ATOM 1525 O O . LEU A 1 189 ? 9.278 2.346 -9.165 1.00 95.56 189 LEU A O 1
ATOM 1529 N N . ASP A 1 190 ? 10.020 0.716 -10.517 1.00 94.62 190 ASP A N 1
ATOM 1530 C CA . ASP A 1 190 ? 8.760 0.036 -10.836 1.00 94.62 190 ASP A CA 1
ATOM 1531 C C . ASP A 1 190 ? 8.399 -1.099 -9.859 1.00 94.62 190 ASP A C 1
ATOM 1533 O O . ASP A 1 190 ? 7.488 -1.874 -10.121 1.00 94.62 190 ASP A O 1
ATOM 1537 N N . THR A 1 191 ? 9.099 -1.213 -8.728 1.00 95.38 191 THR A N 1
ATOM 1538 C CA . THR A 1 191 ? 8.784 -2.157 -7.642 1.00 95.38 191 THR A CA 1
ATOM 1539 C C . THR A 1 191 ? 9.076 -1.519 -6.302 1.00 95.38 191 THR A C 1
ATOM 1541 O O . THR A 1 191 ? 9.934 -0.639 -6.187 1.00 95.38 191 THR A O 1
ATOM 1544 N N . TRP A 1 192 ? 8.419 -2.009 -5.257 1.00 95.12 192 TRP A N 1
ATOM 1545 C CA . TRP A 1 192 ? 8.681 -1.523 -3.907 1.00 95.12 192 TRP A CA 1
ATOM 1546 C C . TRP A 1 192 ? 10.092 -1.880 -3.434 1.00 95.12 192 TRP A C 1
ATOM 1548 O O . TRP A 1 192 ? 10.719 -1.087 -2.736 1.00 95.12 192 TRP A O 1
ATOM 1558 N N . GLN A 1 193 ? 10.637 -3.019 -3.874 1.00 96.62 193 GLN A N 1
ATOM 1559 C CA . GLN A 1 193 ? 12.017 -3.409 -3.569 1.00 96.62 193 GLN A CA 1
ATOM 1560 C C . GLN A 1 193 ? 13.020 -2.374 -4.099 1.00 96.62 193 GLN A C 1
ATOM 1562 O O . GLN A 1 193 ? 13.850 -1.875 -3.344 1.00 96.62 193 GLN A O 1
ATOM 1567 N N . LYS A 1 194 ? 12.873 -1.947 -5.361 1.00 96.94 194 LYS A N 1
ATOM 1568 C CA . LYS A 1 194 ? 13.745 -0.918 -5.950 1.00 96.94 194 LYS A CA 1
ATOM 1569 C C . LYS A 1 194 ? 13.650 0.428 -5.234 1.00 96.94 194 LYS A C 1
ATOM 1571 O O . LYS A 1 194 ? 14.656 1.126 -5.136 1.00 96.94 194 LYS A O 1
ATOM 1576 N N . TRP A 1 195 ? 12.474 0.797 -4.725 1.00 96.56 195 TRP A N 1
ATOM 1577 C CA . TRP A 1 195 ? 12.333 1.980 -3.872 1.00 96.56 195 TRP A CA 1
ATOM 1578 C C . TRP A 1 195 ? 13.066 1.816 -2.542 1.00 96.56 195 TRP A C 1
ATOM 1580 O O . TRP A 1 195 ? 13.838 2.691 -2.166 1.00 96.56 195 TRP A O 1
ATOM 1590 N N . ALA A 1 196 ? 12.851 0.699 -1.846 1.00 96.81 196 ALA A N 1
ATOM 1591 C CA . ALA A 1 196 ? 13.433 0.438 -0.532 1.00 96.81 196 ALA A CA 1
ATOM 1592 C C . ALA A 1 196 ? 14.974 0.417 -0.539 1.00 96.81 196 ALA A C 1
ATOM 1594 O O . ALA A 1 196 ? 15.593 0.873 0.432 1.00 96.81 196 ALA A O 1
ATOM 1595 N N . ASP A 1 197 ? 15.559 -0.073 -1.636 1.00 97.12 197 ASP A N 1
ATOM 1596 C CA . ASP A 1 197 ? 17.008 -0.198 -1.846 1.00 97.12 197 ASP A CA 1
ATOM 1597 C C . ASP A 1 197 ? 17.665 1.085 -2.385 1.00 97.12 197 ASP A C 1
ATOM 1599 O O . ASP A 1 197 ? 18.889 1.175 -2.470 1.00 97.12 197 ASP A O 1
ATOM 1603 N N . SER A 1 198 ? 16.870 2.087 -2.765 1.00 97.00 198 SER A N 1
ATOM 1604 C CA . SER A 1 198 ? 17.372 3.343 -3.327 1.00 97.00 198 SER A CA 1
ATOM 1605 C C . SER A 1 198 ? 17.686 4.393 -2.256 1.00 97.00 198 SER A C 1
ATOM 1607 O O . SER A 1 198 ? 17.239 4.322 -1.110 1.00 97.00 198 SER A O 1
ATOM 1609 N N . THR A 1 199 ? 18.431 5.427 -2.658 1.00 96.31 199 THR A N 1
ATOM 1610 C CA . THR A 1 199 ? 18.628 6.656 -1.877 1.00 96.31 199 THR A CA 1
ATOM 1611 C C . THR A 1 199 ? 17.791 7.795 -2.446 1.00 96.31 199 THR A C 1
ATOM 1613 O O . THR A 1 199 ? 17.463 7.816 -3.636 1.00 96.31 199 THR A O 1
ATOM 1616 N N . ALA A 1 200 ? 17.450 8.772 -1.606 1.00 96.50 200 ALA A N 1
ATOM 1617 C CA . ALA A 1 200 ? 16.653 9.912 -2.046 1.00 96.50 200 ALA A CA 1
ATOM 1618 C C . ALA A 1 200 ? 17.391 10.747 -3.098 1.00 96.50 200 ALA A C 1
ATOM 1620 O O . ALA A 1 200 ? 16.796 11.170 -4.086 1.00 96.50 200 ALA A O 1
ATOM 1621 N N . GLU A 1 201 ? 18.696 10.916 -2.916 1.00 96.31 201 GLU A N 1
ATOM 1622 C CA . GLU A 1 201 ? 19.590 11.630 -3.819 1.00 96.31 201 GLU A CA 1
ATOM 1623 C C . GLU A 1 201 ? 19.646 10.934 -5.184 1.00 96.31 201 GLU A C 1
ATOM 1625 O O . GLU A 1 201 ? 19.507 11.587 -6.216 1.00 96.31 201 GLU A O 1
ATOM 1630 N N . GLY A 1 202 ? 19.762 9.600 -5.195 1.00 97.19 202 GLY A N 1
ATOM 1631 C CA . GLY A 1 202 ? 19.789 8.810 -6.425 1.00 97.19 202 GLY A CA 1
ATOM 1632 C C . GLY A 1 202 ? 18.467 8.855 -7.194 1.00 97.19 202 GLY A C 1
ATOM 1633 O O . GLY A 1 202 ? 18.469 8.995 -8.416 1.00 97.19 202 GLY A O 1
ATOM 1634 N N . ILE A 1 203 ? 17.331 8.787 -6.493 1.00 97.50 203 ILE A N 1
ATOM 1635 C CA . ILE A 1 203 ? 16.007 8.929 -7.117 1.00 97.50 203 ILE A CA 1
ATOM 1636 C C . ILE A 1 203 ? 15.826 10.341 -7.688 1.00 97.50 203 ILE A C 1
ATOM 1638 O O . ILE A 1 203 ? 15.354 10.482 -8.813 1.00 97.50 203 ILE A O 1
ATOM 1642 N N . ILE A 1 204 ? 16.206 11.385 -6.944 1.00 96.94 204 ILE A N 1
ATOM 1643 C CA . ILE A 1 204 ? 16.087 12.778 -7.402 1.00 96.94 204 ILE A CA 1
ATOM 1644 C C . ILE A 1 204 ? 16.958 13.028 -8.631 1.00 96.94 204 ILE A C 1
ATOM 1646 O O . ILE A 1 204 ? 16.477 13.649 -9.575 1.00 96.94 204 ILE A O 1
ATOM 1650 N N . ALA A 1 205 ? 18.193 12.519 -8.648 1.00 96.94 205 ALA A N 1
ATOM 1651 C CA . ALA A 1 205 ? 19.079 12.629 -9.803 1.00 96.94 205 ALA A CA 1
ATOM 1652 C C . ALA A 1 205 ? 18.456 11.977 -11.049 1.00 96.94 205 ALA A C 1
ATOM 1654 O O . ALA A 1 205 ? 18.272 12.651 -12.057 1.00 96.94 205 ALA A O 1
ATOM 1655 N N . LYS A 1 206 ? 17.993 10.721 -10.941 1.00 96.62 206 LYS A N 1
ATOM 1656 C CA . LYS A 1 206 ? 17.283 10.035 -12.039 1.00 96.62 206 LYS A CA 1
ATOM 1657 C C . LYS A 1 206 ? 16.044 10.797 -12.510 1.00 96.62 206 LYS A C 1
ATOM 1659 O O . LYS A 1 206 ? 15.736 10.810 -13.698 1.00 96.62 206 LYS A O 1
ATOM 1664 N N . PHE A 1 207 ? 15.315 11.418 -11.584 1.00 96.56 207 PHE A N 1
ATOM 1665 C CA . PHE A 1 207 ? 14.143 12.222 -11.915 1.00 96.56 207 PHE A CA 1
ATOM 1666 C C . PHE A 1 207 ? 14.516 13.506 -12.656 1.00 96.56 207 PHE A C 1
ATOM 1668 O O . PHE A 1 207 ? 13.840 13.864 -13.618 1.00 96.56 207 PHE A O 1
ATOM 1675 N N . ALA A 1 208 ? 15.581 14.187 -12.238 1.00 95.50 208 ALA A N 1
ATOM 1676 C CA . ALA A 1 208 ? 16.092 15.366 -12.926 1.00 95.50 208 ALA A CA 1
ATOM 1677 C C . ALA A 1 208 ? 16.566 15.021 -14.347 1.00 95.50 208 ALA A C 1
ATOM 1679 O O . ALA A 1 208 ? 16.190 15.718 -15.288 1.00 95.50 208 ALA A O 1
ATOM 1680 N N . ASP A 1 209 ? 17.285 13.906 -14.512 1.00 95.69 209 ASP A N 1
ATOM 1681 C CA . ASP A 1 209 ? 17.718 13.407 -15.822 1.00 95.69 209 ASP A CA 1
ATOM 1682 C C . ASP A 1 209 ? 16.519 13.111 -16.729 1.00 95.69 209 ASP A C 1
ATOM 1684 O O . ASP A 1 209 ? 16.489 13.538 -17.881 1.00 95.69 209 ASP A O 1
ATOM 1688 N N . TYR A 1 210 ? 15.488 12.440 -16.201 1.00 96.12 210 TYR A N 1
ATOM 1689 C CA . TYR A 1 210 ? 14.249 12.190 -16.939 1.00 96.12 210 TYR A CA 1
ATOM 1690 C C . TYR A 1 210 ? 13.573 13.504 -17.362 1.00 96.12 210 TYR A C 1
ATOM 1692 O O . TYR A 1 210 ? 13.199 13.667 -18.521 1.00 96.12 210 TYR A O 1
ATOM 1700 N N . VAL A 1 211 ? 13.430 14.468 -16.444 1.00 95.50 211 VAL A N 1
ATOM 1701 C CA . VAL A 1 211 ? 12.831 15.778 -16.751 1.00 95.50 211 VAL A CA 1
ATOM 1702 C C . VAL A 1 211 ? 13.592 16.477 -17.876 1.00 95.50 211 VAL A C 1
ATOM 1704 O O . VAL A 1 211 ? 12.954 17.032 -18.767 1.00 95.50 211 VAL A O 1
ATOM 1707 N N . HIS A 1 212 ? 14.922 16.404 -17.864 1.00 94.75 212 HIS A N 1
ATOM 1708 C CA . HIS A 1 212 ? 15.760 17.008 -18.890 1.00 94.75 212 HIS A CA 1
ATOM 1709 C C . HIS A 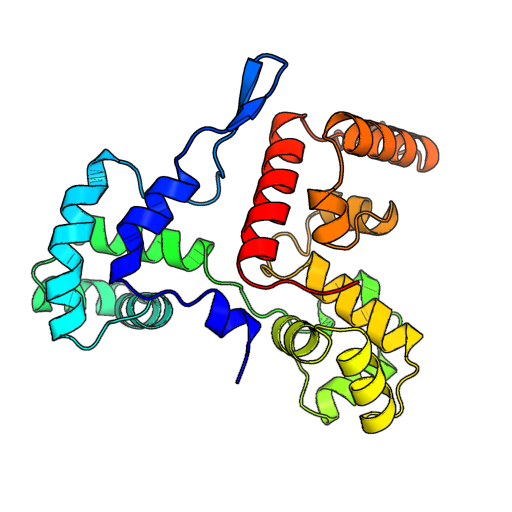1 212 ? 15.630 16.311 -20.253 1.00 94.75 212 HIS A C 1
ATOM 1711 O O . HIS A 1 212 ? 15.330 16.945 -21.260 1.00 94.75 212 HIS A O 1
ATOM 1717 N N . ILE A 1 213 ? 15.781 14.983 -20.290 1.00 95.81 213 ILE A N 1
ATOM 1718 C CA . ILE A 1 213 ? 15.710 14.184 -21.527 1.00 95.81 213 ILE A CA 1
ATOM 1719 C C . ILE A 1 213 ? 14.352 14.345 -22.225 1.00 95.81 213 ILE A C 1
ATOM 1721 O O . ILE A 1 213 ? 14.273 14.360 -23.454 1.00 95.81 213 ILE A O 1
ATOM 1725 N N . HIS A 1 214 ? 13.280 14.486 -21.444 1.00 94.88 214 HIS A N 1
ATOM 1726 C CA . HIS A 1 214 ? 11.918 14.612 -21.952 1.00 94.88 214 HIS A CA 1
ATOM 1727 C C . HIS A 1 214 ? 11.451 16.070 -22.134 1.00 94.88 214 HIS A C 1
ATOM 1729 O O . HIS A 1 214 ? 10.290 16.282 -22.481 1.00 94.88 214 HIS A O 1
ATOM 1735 N N . ASN A 1 215 ? 12.334 17.063 -21.956 1.00 93.81 215 ASN A N 1
ATOM 1736 C CA . ASN A 1 215 ? 12.040 18.499 -22.078 1.00 93.81 215 ASN A CA 1
ATOM 1737 C C . ASN A 1 215 ? 10.852 18.963 -21.202 1.00 93.81 215 ASN A C 1
ATOM 1739 O O . ASN A 1 215 ? 9.944 19.668 -21.655 1.00 93.81 215 ASN A O 1
ATOM 1743 N N . LEU A 1 216 ? 10.813 18.507 -19.947 1.00 92.31 216 LEU A N 1
ATOM 1744 C CA . LEU A 1 216 ? 9.740 18.779 -18.983 1.00 92.31 216 LEU A CA 1
ATOM 1745 C C . LEU A 1 216 ? 10.105 19.873 -17.964 1.00 92.31 216 LEU A C 1
ATOM 1747 O O . LEU A 1 216 ? 9.412 20.028 -16.958 1.00 92.31 216 LEU A O 1
ATOM 1751 N N . GLU A 1 217 ? 11.176 20.639 -18.188 1.00 87.88 217 GLU A N 1
ATOM 1752 C CA . GLU A 1 217 ? 11.734 21.597 -17.218 1.00 87.88 217 GLU A CA 1
ATOM 1753 C C . GLU A 1 217 ? 10.779 22.747 -16.874 1.00 87.88 217 GLU A C 1
ATOM 1755 O O . GLU A 1 217 ? 10.883 23.358 -15.811 1.00 87.88 217 GLU A O 1
ATOM 1760 N N . THR A 1 218 ? 9.820 23.038 -17.754 1.00 84.69 218 THR A N 1
ATOM 1761 C CA . THR A 1 218 ? 8.795 24.068 -17.527 1.00 84.69 218 THR A CA 1
ATOM 1762 C C .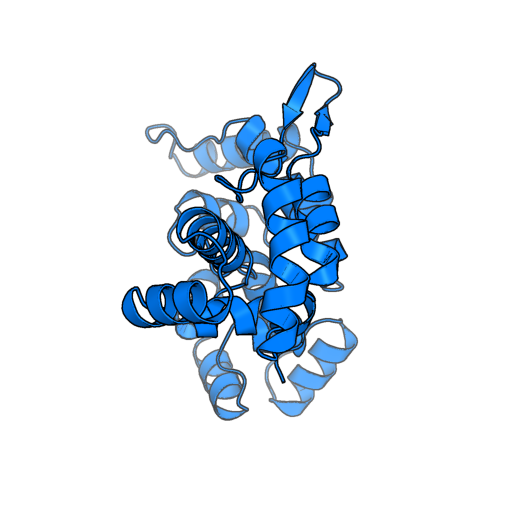 THR A 1 218 ? 7.762 23.658 -16.476 1.00 84.69 218 THR A C 1
ATOM 1764 O O . THR A 1 218 ? 7.043 24.508 -15.946 1.00 84.69 218 THR A O 1
ATOM 1767 N N . VAL A 1 219 ? 7.697 22.368 -16.131 1.00 81.56 219 VAL A N 1
ATOM 1768 C CA . VAL A 1 219 ? 6.785 21.827 -15.126 1.00 81.56 219 VAL A CA 1
ATOM 1769 C C . VAL A 1 219 ? 7.563 21.545 -13.844 1.00 81.56 219 VAL A C 1
ATOM 1771 O O . VAL A 1 219 ? 8.582 20.858 -13.839 1.00 81.56 219 VAL A O 1
ATOM 1774 N N . ARG A 1 220 ? 7.059 22.030 -12.703 1.00 87.38 220 ARG A N 1
ATOM 1775 C CA . ARG A 1 220 ? 7.665 21.779 -11.386 1.00 87.38 220 ARG A CA 1
ATOM 1776 C C . ARG A 1 220 ? 7.431 20.330 -10.931 1.00 87.38 220 ARG A C 1
ATOM 1778 O O . ARG A 1 220 ? 6.597 20.068 -10.066 1.00 87.38 220 ARG A O 1
ATOM 1785 N N . LEU A 1 221 ? 8.165 19.385 -11.520 1.00 91.44 221 LEU A N 1
ATOM 1786 C CA . LEU A 1 221 ? 7.990 17.948 -11.285 1.00 91.44 221 LEU A CA 1
ATOM 1787 C C . LEU A 1 221 ? 8.995 17.348 -10.310 1.00 91.44 221 LEU A C 1
ATOM 1789 O O . LEU A 1 221 ? 8.643 16.370 -9.656 1.00 91.44 221 LEU A O 1
ATOM 1793 N N . ILE A 1 222 ? 10.188 17.926 -10.164 1.00 93.00 222 ILE A N 1
ATOM 1794 C CA . ILE A 1 222 ? 11.228 17.361 -9.294 1.00 93.00 222 ILE A CA 1
ATOM 1795 C C . ILE A 1 222 ? 10.692 17.261 -7.851 1.00 93.00 222 ILE A C 1
ATOM 1797 O O . ILE A 1 222 ? 10.183 18.257 -7.320 1.00 93.00 222 ILE A O 1
ATOM 1801 N N . PRO A 1 223 ? 10.722 16.065 -7.236 1.00 94.19 223 PRO A N 1
ATOM 1802 C CA . PRO A 1 223 ? 10.217 15.857 -5.886 1.00 94.19 223 PRO A CA 1
ATOM 1803 C C . PRO A 1 223 ? 11.178 16.424 -4.839 1.00 94.19 223 PRO A C 1
ATOM 1805 O O . PRO A 1 223 ? 12.389 16.505 -5.049 1.00 94.19 223 PRO A O 1
ATOM 1808 N N . TRP A 1 224 ? 10.643 16.781 -3.677 1.00 93.75 224 TRP A N 1
ATOM 1809 C CA . TRP A 1 224 ? 11.465 17.199 -2.546 1.00 93.75 224 TRP A CA 1
ATOM 1810 C C . TRP A 1 224 ? 12.128 15.982 -1.881 1.00 93.75 224 TRP A C 1
ATOM 1812 O O . TRP A 1 224 ? 11.494 14.927 -1.790 1.00 93.75 224 TRP A O 1
ATOM 1822 N N . PRO A 1 225 ? 13.338 16.117 -1.300 1.00 94.19 225 PRO A N 1
ATOM 1823 C CA . PRO A 1 225 ? 13.997 15.020 -0.583 1.00 94.19 225 PRO A CA 1
ATOM 1824 C C . PRO A 1 225 ? 13.118 14.368 0.488 1.00 94.19 225 PRO A C 1
ATOM 1826 O O . PRO A 1 225 ? 13.071 13.144 0.584 1.00 94.19 225 PRO A O 1
ATOM 1829 N N . ARG A 1 226 ? 12.341 15.170 1.230 1.00 93.25 226 ARG A N 1
ATOM 1830 C CA . ARG A 1 226 ? 11.396 14.667 2.238 1.00 93.25 226 ARG A CA 1
ATOM 1831 C C . ARG A 1 226 ? 10.320 13.757 1.637 1.00 93.25 226 ARG A C 1
ATOM 1833 O O . ARG A 1 226 ? 9.996 12.739 2.238 1.00 93.25 226 ARG A O 1
ATOM 1840 N N . GLU A 1 227 ? 9.778 14.104 0.466 1.00 91.94 227 GLU A N 1
ATOM 1841 C CA . GLU A 1 227 ? 8.754 13.297 -0.217 1.00 91.94 227 GLU A CA 1
ATOM 1842 C C . GLU A 1 227 ? 9.325 11.941 -0.640 1.00 91.94 227 GLU A C 1
ATOM 1844 O O . GLU A 1 227 ? 8.705 10.905 -0.405 1.00 91.94 227 GLU A O 1
ATOM 1849 N N . VAL A 1 228 ? 10.530 11.945 -1.218 1.00 94.81 228 VAL A N 1
ATOM 1850 C CA . VAL A 1 228 ? 11.196 10.725 -1.688 1.00 94.81 228 VAL A CA 1
ATOM 1851 C C . VAL A 1 228 ? 11.576 9.819 -0.521 1.00 94.81 228 VAL A C 1
ATOM 1853 O O . VAL A 1 228 ? 11.291 8.626 -0.566 1.00 94.81 228 VAL A O 1
ATOM 1856 N N . ARG A 1 229 ? 12.151 10.375 0.552 1.00 95.25 229 ARG A N 1
ATOM 1857 C CA . ARG A 1 229 ? 12.483 9.619 1.771 1.00 95.25 229 ARG A CA 1
ATOM 1858 C C . ARG A 1 229 ? 11.248 8.993 2.399 1.00 95.25 229 ARG A C 1
ATOM 1860 O O . ARG A 1 229 ? 11.269 7.809 2.706 1.00 95.25 229 ARG A O 1
ATOM 1867 N N . ASN A 1 230 ? 10.147 9.739 2.497 1.00 92.69 230 ASN A N 1
ATOM 1868 C CA . ASN A 1 230 ? 8.876 9.170 2.938 1.00 92.69 230 ASN A CA 1
ATOM 1869 C C . ASN A 1 230 ? 8.453 7.993 2.039 1.00 92.69 230 ASN A C 1
ATOM 1871 O O . ASN A 1 230 ? 8.096 6.945 2.560 1.00 92.69 230 ASN A O 1
ATOM 1875 N N . GLY A 1 231 ? 8.565 8.118 0.711 1.00 93.06 231 GLY A N 1
ATOM 1876 C CA . GLY A 1 231 ? 8.302 7.020 -0.230 1.00 93.06 231 GLY A CA 1
ATOM 1877 C C . GLY A 1 231 ? 9.187 5.779 -0.024 1.00 93.06 231 GLY A C 1
ATOM 1878 O O . GLY A 1 231 ? 8.688 4.658 -0.081 1.00 93.06 231 GLY A O 1
ATOM 1879 N N . ILE A 1 232 ? 10.476 5.962 0.274 1.00 95.56 232 ILE A N 1
ATOM 1880 C CA . ILE A 1 232 ? 11.415 4.871 0.588 1.00 95.56 232 ILE A CA 1
ATOM 1881 C C . ILE A 1 232 ? 11.023 4.163 1.896 1.00 95.56 232 ILE A C 1
ATOM 1883 O O . ILE A 1 232 ? 10.987 2.933 1.949 1.00 95.56 232 ILE A O 1
ATOM 1887 N N . GLU A 1 233 ? 10.700 4.914 2.953 1.00 95.12 233 GLU A N 1
ATOM 1888 C CA . GLU A 1 233 ? 10.288 4.315 4.233 1.00 95.12 233 GLU A CA 1
ATOM 1889 C C . GLU A 1 233 ? 8.929 3.624 4.133 1.00 95.12 233 GLU A C 1
ATOM 1891 O O . GLU A 1 233 ? 8.731 2.550 4.708 1.00 95.12 233 GLU A O 1
ATOM 1896 N N . TRP A 1 234 ? 8.020 4.179 3.325 1.00 92.75 234 TRP A N 1
ATOM 1897 C CA . TRP A 1 234 ? 6.808 3.488 2.906 1.00 92.75 234 TRP A CA 1
ATOM 1898 C C . TRP A 1 234 ? 7.155 2.153 2.263 1.00 92.75 234 TRP A C 1
ATOM 1900 O O . TRP A 1 234 ? 6.681 1.121 2.739 1.00 92.75 234 TRP A O 1
ATOM 1910 N N . ALA A 1 235 ? 8.042 2.161 1.264 1.00 95.06 235 ALA A N 1
ATOM 1911 C CA . ALA A 1 235 ? 8.457 0.965 0.546 1.00 95.06 235 ALA A CA 1
ATOM 1912 C C . ALA A 1 235 ? 8.918 -0.158 1.489 1.00 95.06 235 ALA A C 1
ATOM 1914 O O . ALA A 1 235 ? 8.405 -1.281 1.456 1.00 95.06 235 ALA A O 1
ATOM 1915 N N . ARG A 1 236 ? 9.818 0.180 2.416 1.00 95.81 236 ARG A N 1
ATOM 1916 C CA . ARG A 1 236 ? 10.319 -0.741 3.447 1.00 95.81 236 ARG A CA 1
ATOM 1917 C C . ARG A 1 236 ? 9.207 -1.261 4.350 1.00 95.81 236 ARG A C 1
ATOM 1919 O O . ARG A 1 236 ? 9.152 -2.460 4.628 1.00 95.81 236 ARG A O 1
ATOM 1926 N N . LEU A 1 237 ? 8.298 -0.385 4.780 1.00 93.81 237 LEU A N 1
ATOM 1927 C CA . LEU A 1 237 ? 7.196 -0.761 5.658 1.00 93.81 237 LEU A CA 1
ATOM 1928 C C . LEU A 1 237 ? 6.298 -1.831 5.028 1.00 93.81 237 LEU A C 1
ATOM 1930 O O . LEU A 1 237 ? 6.013 -2.828 5.693 1.00 93.81 237 LEU A O 1
ATOM 1934 N N . HIS A 1 238 ? 5.859 -1.666 3.775 1.00 93.81 238 HIS A N 1
ATOM 1935 C CA . HIS A 1 238 ? 4.956 -2.665 3.188 1.00 93.81 238 HIS A CA 1
ATOM 1936 C C . HIS A 1 238 ? 5.675 -3.926 2.733 1.00 93.81 238 HIS A C 1
ATOM 1938 O O . HIS A 1 238 ? 5.044 -4.980 2.713 1.00 93.81 238 HIS A O 1
ATOM 1944 N N . LEU A 1 239 ? 6.959 -3.865 2.375 1.00 95.69 239 LEU A N 1
ATOM 1945 C CA . LEU A 1 239 ? 7.734 -5.087 2.139 1.00 95.69 239 LEU A CA 1
ATOM 1946 C C . LEU A 1 239 ? 7.848 -5.921 3.419 1.00 95.69 239 LEU A C 1
ATOM 1948 O O . LEU A 1 239 ? 7.789 -7.144 3.352 1.00 95.69 239 LEU A O 1
ATOM 1952 N N . GLY A 1 240 ? 7.913 -5.267 4.583 1.00 95.12 240 GLY A N 1
ATOM 1953 C CA . GLY A 1 240 ? 7.827 -5.931 5.885 1.00 95.12 240 GLY A CA 1
ATOM 1954 C C . GLY A 1 240 ? 6.448 -6.518 6.220 1.00 95.12 240 GLY A C 1
ATOM 1955 O O . GLY A 1 240 ? 6.341 -7.261 7.189 1.00 95.12 240 GLY A O 1
ATOM 1956 N N . ILE A 1 241 ? 5.400 -6.193 5.454 1.00 93.94 241 ILE A N 1
ATOM 1957 C CA . ILE A 1 241 ? 4.035 -6.724 5.630 1.00 93.94 241 ILE A CA 1
ATOM 1958 C C . ILE A 1 241 ? 3.745 -7.822 4.611 1.00 93.94 241 ILE A C 1
ATOM 1960 O O . ILE A 1 241 ? 3.265 -8.894 4.962 1.00 93.94 241 ILE A O 1
ATOM 1964 N N . PHE A 1 242 ? 4.029 -7.546 3.340 1.00 95.50 242 PHE A N 1
ATOM 1965 C CA . PHE A 1 242 ? 3.830 -8.471 2.238 1.00 95.50 242 PHE A CA 1
ATOM 1966 C C . PHE A 1 242 ? 4.988 -8.336 1.249 1.00 95.50 242 PHE A C 1
ATOM 1968 O O . PHE A 1 242 ? 5.010 -7.442 0.394 1.00 95.50 242 PHE A O 1
ATOM 1975 N N . LYS A 1 243 ? 5.975 -9.220 1.373 1.00 96.06 243 LYS A N 1
ATOM 1976 C CA . LYS A 1 243 ? 7.147 -9.231 0.498 1.00 96.06 243 LYS A CA 1
ATOM 1977 C C . LYS A 1 243 ? 6.799 -9.860 -0.851 1.00 96.06 243 LYS A C 1
ATOM 1979 O O . LYS A 1 243 ? 6.240 -10.952 -0.887 1.00 96.06 243 LYS A O 1
ATOM 1984 N N . VAL A 1 244 ? 7.156 -9.181 -1.939 1.00 95.81 244 VAL A N 1
ATOM 1985 C CA . VAL A 1 244 ? 7.203 -9.764 -3.289 1.00 95.81 244 VAL A CA 1
ATOM 1986 C C . VAL A 1 244 ? 8.664 -10.036 -3.603 1.00 95.81 244 VAL A C 1
ATOM 1988 O O . VAL A 1 244 ? 9.514 -9.170 -3.403 1.00 95.81 244 VAL A O 1
ATOM 1991 N N . GLU A 1 245 ? 8.957 -11.252 -4.035 1.00 95.44 245 GLU A N 1
ATOM 1992 C CA . GLU A 1 245 ? 10.309 -11.680 -4.366 1.00 95.44 245 GLU A CA 1
ATOM 1993 C C . GLU A 1 245 ? 10.542 -11.422 -5.849 1.00 95.44 245 GLU A C 1
ATOM 1995 O O . GLU A 1 245 ? 9.808 -11.947 -6.694 1.00 95.44 245 GLU A O 1
ATOM 2000 N N . TRP A 1 246 ? 11.529 -10.580 -6.144 1.00 91.94 246 TRP A N 1
ATOM 2001 C CA . TRP A 1 246 ? 11.921 -10.169 -7.487 1.00 91.94 246 TRP A CA 1
ATOM 2002 C C . TRP A 1 246 ? 13.174 -10.905 -7.935 1.00 91.94 246 TRP A C 1
ATOM 2004 O O . TRP A 1 246 ? 14.132 -10.958 -7.133 1.00 91.94 246 TRP A O 1
#

Foldseek 3Di:
DQPLLVLLWDWLVCVLVVLCQQQDWDADPVGDIAGLPLQPQPDPVCSVLSVVQRVLCVVVVNTILVSLLVCCVDVVSLVVSCVSRVRDSSSSVSSNRSSVSRRADWDFLCLQVVLVVVVVLSVLCVVVVNGTLSSLCRQQQELVSLVVVCVVSVPDSVSSVLSNLQSQLCVRVPPSPPPLSVVCVVLPVSHLVSLLPDALVRSLVSSVVSCVVVVVVVDPRRDDSNVSVSSNVVSVVSCVSRNRYD